Protein AF-0000000069708589 (afdb_homodimer)

Nearest PDB structures (foldseek):
  2ijl-assembly1_A  TM=8.568E-01  e=2.607E-07  Agrobacterium fabrum str. C58
  2ijl-assembly1_B  TM=8.542E-01  e=2.144E-07  Agrobacterium fabrum str. C58
  1b9m-assembly1_A  TM=7.979E-01  e=6.937E-07  Escherichia coli
  1b9m-assembly1_B  TM=8.672E-01  e=1.007E-05  Escherichia coli
  1b9n-assembly1_B  TM=7.470E-01  e=2.063E-05  Escherichia coli

pLDDT: mean 91.02, std 10.76, range [56.03, 98.81]

Structure (mmCIF, N/CA/C/O backbone):
data_AF-0000000069708589-model_v1
#
loop_
_entity.id
_entity.type
_entity.pdbx_description
1 polymer 'Molybdate transport system regulatory protein'
#
loop_
_atom_site.group_PDB
_atom_site.id
_atom_site.type_symbol
_atom_site.label_atom_id
_atom_site.label_alt_id
_atom_site.label_comp_id
_atom_site.label_asym_id
_atom_site.label_entity_id
_atom_site.label_seq_id
_atom_site.pdbx_PDB_ins_code
_atom_site.Cartn_x
_atom_site.Cartn_y
_atom_site.Cartn_z
_atom_site.occupancy
_atom_site.B_iso_or_equiv
_atom_site.auth_seq_id
_atom_site.auth_comp_id
_atom_site.auth_asym_id
_atom_site.auth_atom_id
_atom_site.pdbx_PDB_model_num
ATOM 1 N N . MET A 1 1 ? 5.352 3.723 25.578 1 65.06 1 MET A N 1
ATOM 2 C CA . MET A 1 1 ? 5.68 4.504 24.391 1 65.06 1 MET A CA 1
ATOM 3 C C . MET A 1 1 ? 4.996 3.924 23.156 1 65.06 1 MET A C 1
ATOM 5 O O . MET A 1 1 ? 4.887 2.705 23.016 1 65.06 1 MET A O 1
ATOM 9 N N . ALA A 1 2 ? 4.184 4.711 22.484 1 79.25 2 ALA A N 1
ATOM 10 C CA . ALA A 1 2 ? 3.387 4.188 21.375 1 79.25 2 ALA A CA 1
ATOM 11 C C . ALA A 1 2 ? 4.27 3.471 20.359 1 79.25 2 ALA A C 1
ATOM 13 O O . ALA A 1 2 ? 5.41 3.875 20.125 1 79.25 2 ALA A O 1
ATOM 14 N N . ASN A 1 3 ? 3.883 2.285 19.938 1 86.88 3 ASN A N 1
ATOM 15 C CA . ASN A 1 3 ? 4.598 1.562 18.875 1 86.88 3 ASN A CA 1
ATOM 16 C C . ASN A 1 3 ? 4.277 2.121 17.5 1 86.88 3 ASN A C 1
ATOM 18 O O . ASN A 1 3 ? 3.123 2.117 17.078 1 86.88 3 ASN A O 1
ATOM 22 N N . LYS A 1 4 ? 5.328 2.738 16.906 1 89.31 4 LYS A N 1
ATOM 23 C CA . LYS A 1 4 ? 5.152 3.318 15.578 1 89.31 4 LYS A CA 1
ATOM 24 C C . LYS A 1 4 ? 5.809 2.449 14.508 1 89.31 4 LYS A C 1
ATOM 26 O O . LYS A 1 4 ? 6.957 2.027 14.664 1 89.31 4 LYS A O 1
ATOM 31 N N . THR A 1 5 ? 5.031 2.137 13.438 1 91.31 5 THR A N 1
ATOM 32 C CA . THR A 1 5 ? 5.551 1.287 12.375 1 91.31 5 THR A CA 1
ATOM 33 C C . THR A 1 5 ? 5.184 1.85 11 1 91.31 5 THR A C 1
ATOM 35 O O . THR A 1 5 ? 4.062 2.326 10.805 1 91.31 5 THR A O 1
ATOM 38 N N . LEU A 1 6 ? 6.09 1.804 10.086 1 93.44 6 LEU A N 1
ATOM 39 C CA . LEU A 1 6 ? 5.832 2.148 8.695 1 93.44 6 LEU A CA 1
ATOM 40 C C . LEU A 1 6 ? 5.434 0.915 7.891 1 93.44 6 LEU A C 1
ATOM 42 O O . LEU A 1 6 ? 6.125 -0.105 7.93 1 93.44 6 LEU A O 1
ATOM 46 N N . LYS A 1 7 ? 4.383 1.025 7.281 1 94.12 7 LYS A N 1
ATOM 47 C CA . LYS A 1 7 ? 3.873 -0.072 6.465 1 94.12 7 LYS A CA 1
ATOM 48 C C . LYS A 1 7 ? 3.939 0.272 4.98 1 94.12 7 LYS A C 1
ATOM 50 O O . LYS A 1 7 ? 3.779 1.433 4.598 1 94.12 7 LYS A O 1
ATOM 55 N N . ILE A 1 8 ? 4.176 -0.78 4.168 1 95.56 8 ILE A N 1
ATOM 56 C CA . ILE A 1 8 ? 4.254 -0.596 2.725 1 95.56 8 ILE A CA 1
ATOM 57 C C . ILE A 1 8 ? 3.529 -1.738 2.018 1 95.56 8 ILE A C 1
ATOM 59 O O . ILE A 1 8 ? 3.588 -2.889 2.461 1 95.56 8 ILE A O 1
ATOM 63 N N . LYS A 1 9 ? 2.875 -1.398 1.039 1 95 9 LYS A N 1
ATOM 64 C CA . LYS A 1 9 ? 2.277 -2.373 0.132 1 95 9 LYS A CA 1
ATOM 65 C C . LYS A 1 9 ? 2.578 -2.027 -1.323 1 95 9 LYS A C 1
ATOM 67 O O . LYS A 1 9 ? 2.561 -0.854 -1.703 1 95 9 LYS A O 1
ATOM 72 N N . CYS A 1 10 ? 2.857 -3.01 -2.143 1 95.44 10 CYS A N 1
ATOM 73 C CA . CYS A 1 10 ? 3.078 -2.777 -3.564 1 95.44 10 CYS A CA 1
ATOM 74 C C . CYS A 1 10 ? 2.371 -3.834 -4.406 1 95.44 10 CYS A C 1
ATOM 76 O O . CYS A 1 10 ? 2.166 -4.961 -3.949 1 95.44 10 CYS A O 1
ATOM 78 N N . TRP A 1 11 ? 1.951 -3.471 -5.641 1 94.94 11 TRP A N 1
ATOM 79 C CA . TRP A 1 11 ? 1.279 -4.391 -6.551 1 94.94 11 TRP A CA 1
ATOM 80 C C . TRP A 1 11 ? 1.493 -3.973 -8 1 94.94 11 TRP A C 1
ATOM 82 O O . TRP A 1 11 ? 1.979 -2.873 -8.273 1 94.94 11 TRP A O 1
ATOM 92 N N . ILE A 1 12 ? 1.205 -4.918 -8.844 1 93.94 12 ILE A N 1
ATOM 93 C CA . ILE A 1 12 ? 1.379 -4.68 -10.273 1 93.94 12 ILE A CA 1
ATOM 94 C C . ILE A 1 12 ? 0.013 -4.547 -10.938 1 93.94 12 ILE A C 1
ATOM 96 O O . ILE A 1 12 ? -0.895 -5.336 -10.68 1 93.94 12 ILE A O 1
ATOM 100 N N . GLU A 1 13 ? -0.099 -3.545 -11.75 1 93.75 13 GLU A N 1
ATOM 101 C CA . GLU A 1 13 ? -1.289 -3.357 -12.578 1 93.75 13 GLU A CA 1
ATOM 102 C C . GLU A 1 13 ? -0.98 -3.584 -14.055 1 93.75 13 GLU A C 1
ATOM 104 O O . GLU A 1 13 ? 0.082 -3.189 -14.539 1 93.75 13 GLU A O 1
ATOM 109 N N . VAL A 1 14 ? -1.89 -4.293 -14.711 1 90.88 14 VAL A N 1
ATOM 110 C CA . VAL A 1 14 ? -1.875 -4.449 -16.156 1 90.88 14 VAL A CA 1
ATOM 111 C C . VAL A 1 14 ? -3.078 -3.73 -16.766 1 90.88 14 VAL A C 1
ATOM 113 O O . VAL A 1 14 ? -4.227 -4.051 -16.453 1 90.88 14 VAL A O 1
ATOM 116 N N . ASP A 1 15 ? -2.799 -2.693 -17.562 1 91.81 15 ASP A N 1
ATOM 117 C CA . ASP A 1 15 ? -3.842 -1.868 -18.172 1 91.81 15 ASP A CA 1
ATOM 118 C C . ASP A 1 15 ? -4.777 -1.303 -17.094 1 91.81 15 ASP A C 1
ATOM 120 O O . ASP A 1 15 ? -6 -1.428 -17.203 1 91.81 15 ASP A O 1
ATOM 124 N N . GLU A 1 16 ? -4.188 -0.912 -15.992 1 91.38 16 GLU A N 1
ATOM 125 C CA . GLU A 1 16 ? -4.859 -0.174 -14.93 1 91.38 16 GLU A CA 1
ATOM 126 C C . GLU A 1 16 ? -5.715 -1.1 -14.07 1 91.38 16 GLU A C 1
ATOM 128 O O . GLU A 1 16 ? -6.625 -0.644 -13.375 1 91.38 16 GLU A O 1
ATOM 133 N N . SER A 1 17 ? -5.539 -2.355 -14.297 1 94.5 17 SER A N 1
ATOM 134 C CA . SER A 1 17 ? -6.215 -3.338 -13.461 1 94.5 17 SER A CA 1
ATOM 135 C C . SER A 1 17 ? -5.215 -4.129 -12.625 1 94.5 17 SER A C 1
ATOM 137 O O . SER A 1 17 ? -4.184 -4.574 -13.133 1 94.5 17 SER A O 1
ATOM 139 N N . ARG A 1 18 ? -5.59 -4.359 -11.445 1 95.19 18 ARG A N 1
ATOM 140 C CA . ARG A 1 18 ? -4.695 -5.098 -10.562 1 95.19 18 ARG A CA 1
ATOM 141 C C . ARG A 1 18 ? -4.461 -6.516 -11.078 1 95.19 18 ARG A C 1
ATOM 143 O O . ARG A 1 18 ? -5.402 -7.195 -11.484 1 95.19 18 ARG A O 1
ATOM 150 N N . PHE A 1 19 ? -3.227 -6.883 -11.047 1 95.88 19 PHE A N 1
ATOM 151 C CA . PHE A 1 19 ? -2.873 -8.188 -11.594 1 95.88 19 PHE A CA 1
ATOM 152 C C . PHE A 1 19 ? -2.152 -9.031 -10.547 1 95.88 19 PHE A C 1
ATOM 154 O O . PHE A 1 19 ? -2.545 -10.172 -10.281 1 95.88 19 PHE A O 1
ATOM 161 N N . PHE A 1 20 ? -1.151 -8.438 -9.922 1 96.5 20 PHE A N 1
ATOM 162 C CA . PHE A 1 20 ? -0.31 -9.211 -9.023 1 96.5 20 PHE A CA 1
ATOM 163 C C . PHE A 1 20 ? 0.049 -8.398 -7.785 1 96.5 20 PHE A C 1
ATOM 165 O O . PHE A 1 20 ? 0.542 -7.277 -7.895 1 96.5 20 PHE A O 1
ATOM 172 N N . GLY A 1 21 ? -0.128 -8.953 -6.668 1 96.94 21 GLY A N 1
ATOM 173 C CA . GLY A 1 21 ? 0.191 -8.32 -5.398 1 96.94 21 GLY A CA 1
ATOM 174 C C . GLY A 1 21 ? 0.44 -9.312 -4.277 1 96.94 21 GLY A C 1
ATOM 175 O O . GLY A 1 21 ? 0.709 -10.484 -4.531 1 96.94 21 GLY A O 1
ATOM 176 N N . PRO A 1 22 ? 0.346 -8.836 -3.074 1 97.38 22 PRO A N 1
ATOM 177 C CA . PRO A 1 22 ? 0.696 -9.695 -1.941 1 97.38 22 PRO A CA 1
ATOM 178 C C . PRO A 1 22 ? -0.2 -10.93 -1.835 1 97.38 22 PRO A C 1
ATOM 180 O O . PRO A 1 22 ? 0.269 -12.008 -1.46 1 97.38 22 PRO A O 1
ATOM 183 N N . GLY A 1 23 ? -1.449 -10.766 -2.17 1 98.12 23 GLY A N 1
ATOM 184 C CA . GLY A 1 23 ? -2.365 -11.891 -2.102 1 98.12 23 GLY A CA 1
ATOM 185 C C . GLY A 1 23 ? -2.021 -13 -3.076 1 98.12 23 GLY A C 1
ATOM 186 O O . GLY A 1 23 ? -1.933 -14.172 -2.689 1 98.12 23 GLY A O 1
ATOM 187 N N . ARG A 1 24 ? -1.809 -12.664 -4.305 1 98.44 24 ARG A N 1
ATOM 188 C CA . ARG A 1 24 ? -1.462 -13.656 -5.316 1 98.44 24 ARG A CA 1
ATOM 189 C C . ARG A 1 24 ? -0.06 -14.211 -5.082 1 98.44 24 ARG A C 1
ATOM 191 O O . ARG A 1 24 ? 0.204 -15.383 -5.359 1 98.44 24 ARG A O 1
ATOM 198 N N . ALA A 1 25 ? 0.784 -13.352 -4.543 1 98.25 25 ALA A N 1
ATOM 199 C CA . ALA A 1 25 ? 2.111 -13.836 -4.172 1 98.25 25 ALA A CA 1
ATOM 200 C C . ALA A 1 25 ? 2.023 -14.914 -3.092 1 98.25 25 ALA A C 1
ATOM 202 O O . ALA A 1 25 ? 2.68 -15.953 -3.186 1 98.25 25 ALA A 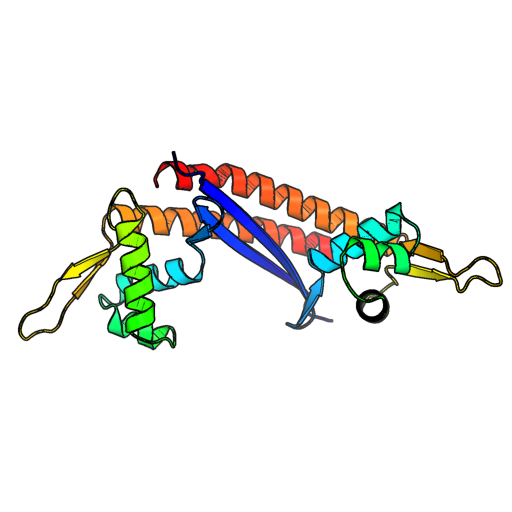O 1
ATOM 203 N N . GLU A 1 26 ? 1.244 -14.617 -2.107 1 98.69 26 GLU A N 1
ATOM 204 C CA . GLU A 1 26 ? 1.059 -15.578 -1.02 1 98.69 26 GLU A CA 1
ATOM 205 C C . GLU A 1 26 ? 0.461 -16.875 -1.531 1 98.69 26 GLU A C 1
ATOM 207 O O . GLU A 1 26 ? 0.906 -17.969 -1.147 1 98.69 26 GLU A O 1
ATOM 212 N N . LEU A 1 27 ? -0.475 -16.734 -2.398 1 98.81 27 LEU A N 1
ATOM 213 C CA . LEU A 1 27 ? -1.097 -17.906 -2.99 1 98.81 27 LEU A CA 1
ATOM 214 C C . LEU A 1 27 ? -0.061 -18.766 -3.711 1 98.81 27 LEU A C 1
ATOM 216 O O . LEU A 1 27 ? 0.008 -19.984 -3.492 1 98.81 27 LEU A O 1
ATOM 220 N N . LEU A 1 28 ? 0.741 -18.125 -4.52 1 98.69 28 LEU A N 1
ATOM 221 C CA . LEU A 1 28 ? 1.762 -18.844 -5.27 1 98.69 28 LEU A CA 1
ATOM 222 C C . LEU A 1 28 ? 2.77 -19.5 -4.328 1 98.69 28 LEU A C 1
ATOM 224 O O . LEU A 1 28 ? 3.201 -20.625 -4.555 1 98.69 28 LEU A O 1
ATOM 228 N N . GLU A 1 29 ? 3.115 -18.812 -3.309 1 98.69 29 GLU A N 1
ATOM 229 C CA . GLU A 1 29 ? 4.055 -19.359 -2.334 1 98.69 29 GLU A CA 1
ATOM 230 C C . GLU A 1 29 ? 3.498 -20.609 -1.675 1 98.69 29 GLU A C 1
ATOM 232 O O . GLU A 1 29 ? 4.207 -21.609 -1.533 1 98.69 29 GLU A O 1
ATOM 237 N N . LEU A 1 30 ? 2.287 -20.578 -1.307 1 98.62 30 LEU A N 1
ATOM 238 C CA . LEU A 1 30 ? 1.646 -21.688 -0.632 1 98.62 30 LEU A CA 1
ATOM 239 C C . LEU A 1 30 ? 1.447 -22.859 -1.591 1 98.62 30 LEU A C 1
ATOM 241 O O . LEU A 1 30 ? 1.599 -24.031 -1.202 1 98.62 30 LEU A O 1
ATOM 245 N N . ILE A 1 31 ? 1.122 -22.547 -2.801 1 98.38 31 ILE A N 1
ATOM 246 C CA . ILE A 1 31 ? 1.017 -23.609 -3.793 1 98.38 31 ILE A CA 1
ATOM 247 C C . ILE A 1 31 ? 2.379 -24.281 -3.982 1 98.38 31 ILE A C 1
ATOM 249 O O . ILE A 1 31 ? 2.469 -25.5 -4.082 1 98.38 31 ILE A O 1
ATOM 253 N N . ASP A 1 32 ? 3.355 -23.469 -4.008 1 97.62 32 ASP A N 1
ATOM 254 C CA . ASP A 1 32 ? 4.707 -23.984 -4.188 1 97.62 32 ASP A CA 1
ATOM 255 C C . ASP A 1 32 ? 5.098 -24.906 -3.037 1 97.62 32 ASP A C 1
ATOM 257 O O . ASP A 1 32 ? 5.719 -25.953 -3.252 1 97.62 32 ASP A O 1
ATOM 261 N N . THR A 1 33 ? 4.73 -24.656 -1.845 1 97.44 33 THR A N 1
ATOM 262 C CA . THR A 1 33 ? 5.168 -25.375 -0.653 1 97.44 33 THR A CA 1
ATOM 263 C C . THR A 1 33 ? 4.223 -26.531 -0.338 1 97.44 33 THR A C 1
ATOM 265 O O . THR A 1 33 ? 4.656 -27.578 0.121 1 97.44 33 THR A O 1
ATOM 268 N N . GLN A 1 34 ? 2.951 -26.375 -0.628 1 97 34 GLN A N 1
ATOM 269 C CA . GLN A 1 34 ? 1.958 -27.359 -0.213 1 97 34 GLN A CA 1
ATOM 270 C C . GLN A 1 34 ? 1.563 -28.266 -1.376 1 97 34 GLN A C 1
ATOM 272 O O . GLN A 1 34 ? 0.968 -29.328 -1.169 1 97 34 GLN A O 1
ATOM 277 N N . GLY A 1 35 ? 1.772 -27.859 -2.547 1 96.31 35 GLY A N 1
ATOM 278 C CA . GLY A 1 35 ? 1.511 -28.641 -3.736 1 96.31 35 GLY A CA 1
ATOM 279 C C . GLY A 1 35 ? 0.034 -28.766 -4.059 1 96.31 35 GLY A C 1
ATOM 280 O O . GLY A 1 35 ? -0.382 -29.719 -4.738 1 96.31 35 GLY A O 1
ATOM 281 N N . SER A 1 36 ? -0.751 -27.844 -3.459 1 96.44 36 SER A N 1
ATOM 282 C CA . SER A 1 36 ? -2.199 -27.969 -3.566 1 96.44 36 SER A CA 1
ATOM 283 C C . SER A 1 36 ? -2.893 -26.625 -3.5 1 96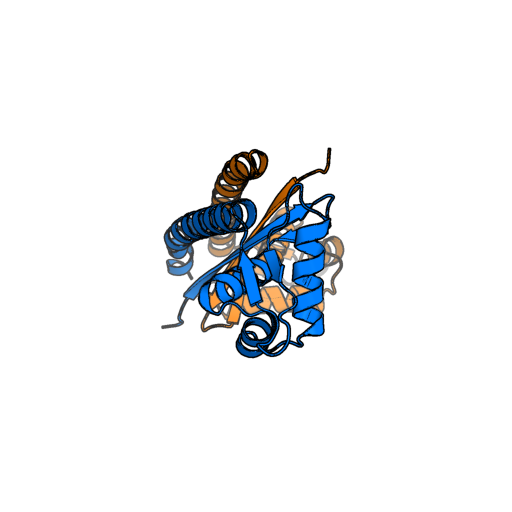.44 36 SER A C 1
ATOM 285 O O . SER A 1 36 ? -2.635 -25.828 -2.588 1 96.44 36 SER A O 1
ATOM 287 N N . VAL A 1 37 ? -3.781 -26.422 -4.516 1 96.81 37 VAL A N 1
ATOM 288 C CA . VAL A 1 37 ? -4.586 -25.203 -4.488 1 96.81 37 VAL A CA 1
ATOM 289 C C . VAL A 1 37 ? -5.555 -25.25 -3.311 1 96.81 37 VAL A C 1
ATOM 291 O O . VAL A 1 37 ? -5.77 -24.234 -2.637 1 96.81 37 VAL A O 1
ATOM 294 N N . SER A 1 38 ? -6.098 -26.406 -3.061 1 96.44 38 SER A N 1
ATOM 295 C CA . SER A 1 38 ? -7.066 -26.578 -1.981 1 96.44 38 SER A CA 1
ATOM 296 C C . SER A 1 38 ? -6.434 -26.297 -0.622 1 96.44 38 SER A C 1
ATOM 298 O O . SER A 1 38 ? -7.012 -25.609 0.213 1 96.44 38 SER A O 1
ATOM 300 N N . LYS A 1 39 ? -5.281 -26.781 -0.453 1 97.44 39 LYS A N 1
ATOM 301 C CA . LYS A 1 39 ? -4.59 -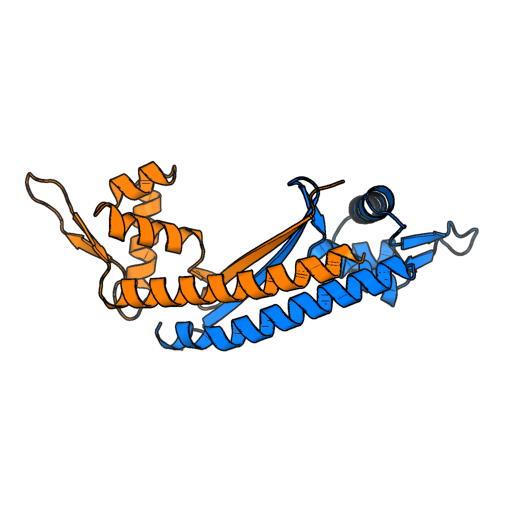26.547 0.811 1 97.44 39 LYS A CA 1
ATOM 302 C C . LYS A 1 39 ? -4.219 -25.062 0.957 1 97.44 39 LYS A C 1
ATOM 304 O O . LYS A 1 39 ? -4.359 -24.484 2.039 1 97.44 39 LYS A O 1
ATOM 309 N N . ALA A 1 40 ? -3.807 -24.484 -0.144 1 98.31 40 ALA A N 1
ATOM 310 C CA . ALA A 1 40 ? -3.455 -23.062 -0.122 1 98.31 40 ALA A CA 1
ATOM 311 C C . ALA A 1 40 ? -4.664 -22.203 0.236 1 98.31 40 ALA A C 1
ATOM 313 O O . ALA A 1 40 ? -4.562 -21.281 1.055 1 98.31 40 ALA A O 1
ATOM 314 N N . SER A 1 41 ? -5.801 -22.484 -0.414 1 98.31 41 SER A N 1
ATOM 315 C CA . SER A 1 41 ? -7.012 -21.703 -0.158 1 98.31 41 SER A CA 1
ATOM 316 C C . SER A 1 41 ? -7.438 -21.812 1.304 1 98.31 41 SER A C 1
ATOM 318 O O . SER A 1 41 ? -7.793 -20.812 1.925 1 98.31 41 SER A O 1
ATOM 320 N N . LYS A 1 42 ? -7.27 -22.969 1.893 1 98.44 42 LYS A N 1
ATOM 321 C CA . LYS A 1 42 ? -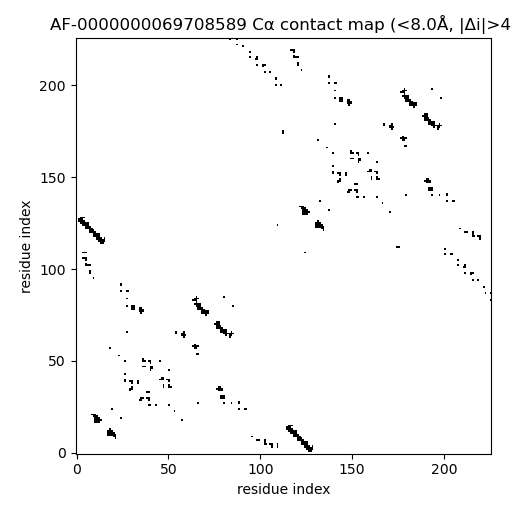7.609 -23.188 3.295 1 98.44 42 LYS A CA 1
ATOM 322 C C . LYS A 1 42 ? -6.676 -22.391 4.215 1 98.44 42 LYS A C 1
ATOM 324 O O . LYS A 1 42 ? -7.133 -21.734 5.152 1 98.44 42 LYS A O 1
ATOM 329 N N . THR A 1 43 ? -5.461 -22.516 3.947 1 98.56 43 THR A N 1
ATOM 330 C CA . THR A 1 43 ? -4.469 -21.812 4.754 1 98.56 43 THR A CA 1
ATOM 331 C C . THR A 1 43 ? -4.711 -20.297 4.715 1 98.56 43 THR A C 1
ATOM 333 O O . THR A 1 43 ? -4.535 -19.609 5.723 1 98.56 43 THR A O 1
ATOM 336 N N . MET A 1 44 ? -5.172 -19.781 3.594 1 98.56 44 MET A N 1
ATOM 337 C CA . MET A 1 44 ? -5.383 -18.344 3.428 1 98.56 44 MET A CA 1
ATOM 338 C C . MET A 1 44 ? -6.781 -17.938 3.891 1 98.56 44 MET A C 1
ATOM 340 O O . MET A 1 44 ? -7.141 -16.766 3.844 1 98.56 44 MET A O 1
ATOM 344 N N . GLY A 1 45 ? -7.562 -18.844 4.188 1 98.5 45 GLY A N 1
ATOM 345 C CA . GLY A 1 45 ? -8.891 -18.547 4.703 1 98.5 45 GLY A CA 1
ATOM 346 C C . GLY A 1 45 ? -9.859 -18.094 3.625 1 98.5 45 GLY A C 1
ATOM 347 O O . GLY A 1 45 ? -10.688 -17.219 3.855 1 98.5 45 GLY A O 1
ATOM 348 N N . MET A 1 46 ? -9.789 -18.656 2.402 1 98.56 46 MET A N 1
ATOM 349 C CA . MET A 1 46 ? -10.688 -18.328 1.302 1 98.56 46 MET A CA 1
ATOM 350 C C . MET A 1 46 ? -11.266 -19.594 0.677 1 98.56 46 MET A C 1
ATOM 352 O O . MET A 1 46 ? -10.82 -20.703 0.982 1 98.56 46 MET A O 1
ATOM 356 N N . SER A 1 47 ? -12.203 -19.344 -0.167 1 98.44 47 SER A N 1
ATOM 357 C CA . SER A 1 47 ? -12.805 -20.484 -0.859 1 98.44 47 SER A CA 1
ATOM 358 C C . SER A 1 47 ? -11.875 -21.031 -1.927 1 98.44 47 SER A C 1
ATOM 360 O O . SER A 1 47 ? -11.039 -20.312 -2.475 1 98.44 47 SER A O 1
ATOM 362 N N . TYR A 1 48 ? -12.062 -22.359 -2.197 1 97.5 48 TYR A N 1
ATOM 363 C CA . TYR A 1 48 ? -11.344 -22.969 -3.305 1 97.5 48 TYR A CA 1
ATOM 364 C C . TYR A 1 48 ? -11.625 -22.25 -4.613 1 97.5 48 TYR A C 1
ATOM 366 O O . TYR A 1 48 ? -10.719 -22.031 -5.422 1 97.5 48 TYR A O 1
ATOM 374 N N . LYS A 1 49 ? -12.844 -21.859 -4.797 1 98.06 49 LYS A N 1
ATOM 375 C CA . LYS A 1 49 ? -13.227 -21.188 -6.027 1 98.06 49 LYS A CA 1
ATOM 376 C C . LYS A 1 49 ? -12.445 -19.891 -6.199 1 98.06 49 LYS A C 1
ATOM 378 O O . LYS A 1 49 ? -11.969 -19.578 -7.293 1 98.06 49 LYS A O 1
ATOM 383 N N . LYS A 1 50 ? -12.32 -19.172 -5.168 1 98.44 50 LYS A N 1
ATOM 384 C CA . LYS A 1 50 ? -11.594 -17.906 -5.227 1 98.44 50 LYS A CA 1
ATOM 385 C C . LYS A 1 50 ? -10.125 -18.141 -5.566 1 98.44 50 LYS A C 1
ATOM 387 O O . LYS A 1 50 ? -9.562 -17.438 -6.41 1 98.44 50 LYS A O 1
ATOM 392 N N . ALA A 1 51 ? -9.539 -19.094 -4.898 1 98.25 51 ALA A N 1
ATOM 393 C CA . ALA A 1 51 ? -8.148 -19.438 -5.191 1 98.25 51 ALA A CA 1
ATOM 394 C C . ALA A 1 51 ? -7.992 -19.906 -6.637 1 98.25 51 ALA A C 1
ATOM 396 O O . ALA A 1 51 ? -7.066 -19.484 -7.336 1 98.25 51 ALA A O 1
ATOM 397 N N . TRP A 1 52 ? -8.906 -20.703 -7.035 1 97.38 52 TRP A N 1
ATOM 398 C CA . TRP A 1 52 ? -8.891 -21.219 -8.398 1 97.38 52 TRP A CA 1
ATOM 399 C C . TRP A 1 52 ? -9.047 -20.094 -9.414 1 97.38 52 TRP A C 1
ATOM 401 O O . TRP A 1 52 ? -8.336 -20.062 -10.422 1 97.38 52 TRP A O 1
ATOM 411 N N . ASP A 1 53 ? -9.922 -19.188 -9.07 1 98.12 53 ASP A N 1
ATOM 412 C CA . ASP A 1 53 ? -10.117 -18.031 -9.945 1 98.12 53 ASP A CA 1
ATOM 413 C C . ASP A 1 53 ? -8.844 -17.203 -10.055 1 98.12 53 ASP A C 1
ATOM 415 O O . ASP A 1 53 ? -8.5 -16.703 -11.133 1 98.12 53 ASP A O 1
ATOM 419 N N . MET A 1 54 ? -8.141 -17.031 -9 1 98.44 54 MET A N 1
ATOM 420 C CA . MET A 1 54 ? -6.887 -16.281 -9 1 98.44 54 MET A CA 1
ATOM 421 C C . MET A 1 54 ? -5.84 -16.969 -9.875 1 98.44 54 MET A C 1
ATOM 423 O O . MET A 1 54 ? -5.191 -16.312 -10.695 1 98.44 54 MET A O 1
ATOM 427 N N . VAL A 1 55 ? -5.715 -18.234 -9.711 1 98.25 55 VAL A N 1
ATOM 428 C CA . VAL A 1 55 ? -4.742 -19.016 -10.477 1 98.25 55 VAL A CA 1
ATOM 429 C C . VAL A 1 55 ? -5.078 -18.938 -11.969 1 98.25 55 VAL A C 1
ATOM 431 O O . VAL A 1 55 ? -4.199 -18.703 -12.797 1 98.25 55 VAL A O 1
ATOM 434 N N . THR A 1 56 ? -6.355 -19.125 -12.203 1 97.81 56 THR A N 1
ATOM 435 C CA . THR A 1 56 ? -6.805 -19.109 -13.594 1 97.81 56 THR A CA 1
ATOM 436 C C . THR A 1 56 ? -6.531 -17.75 -14.227 1 97.81 56 THR A C 1
ATOM 438 O O . THR A 1 56 ? -6.059 -17.672 -15.359 1 97.81 56 THR A O 1
ATOM 441 N N . ASP A 1 57 ? -6.797 -16.75 -13.523 1 97.75 57 ASP A N 1
ATOM 442 C CA . ASP A 1 57 ? -6.547 -15.398 -14.016 1 97.75 57 ASP A CA 1
ATOM 443 C C . ASP A 1 57 ? -5.062 -15.172 -14.289 1 97.75 57 ASP A C 1
ATOM 445 O O . ASP A 1 57 ? -4.691 -14.672 -15.352 1 97.75 57 ASP A O 1
ATOM 449 N N . LEU A 1 58 ? -4.219 -15.555 -13.414 1 97.38 58 LEU A N 1
ATOM 450 C CA . LEU A 1 58 ? -2.775 -15.438 -13.586 1 97.38 58 LEU A CA 1
ATOM 451 C C . LEU A 1 58 ? -2.312 -16.203 -14.82 1 97.38 58 LEU A C 1
ATOM 453 O O . LEU A 1 58 ? -1.572 -15.664 -15.648 1 97.38 58 LEU A O 1
ATOM 457 N N . ASN A 1 59 ? -2.762 -17.422 -14.906 1 97.62 59 ASN A N 1
ATOM 458 C CA . ASN A 1 59 ? -2.338 -18.281 -16.016 1 97.62 59 ASN A CA 1
ATOM 459 C C . ASN A 1 59 ? -2.801 -17.734 -17.359 1 97.62 59 ASN A C 1
ATOM 461 O O . ASN A 1 59 ? -2.08 -17.828 -18.359 1 97.62 59 ASN A O 1
ATOM 465 N N . THR A 1 60 ? -3.986 -17.141 -17.375 1 95.81 60 THR A N 1
ATOM 466 C CA . THR A 1 60 ? -4.594 -16.734 -18.625 1 95.81 60 THR A CA 1
ATOM 467 C C . THR A 1 60 ? -4.055 -15.375 -19.078 1 95.81 60 THR A C 1
ATOM 469 O O . THR A 1 60 ? -3.943 -15.109 -20.266 1 95.81 60 THR A O 1
ATOM 472 N N . ARG A 1 61 ? -3.602 -14.562 -18.156 1 93 61 ARG A N 1
ATOM 473 C CA . ARG A 1 61 ? -3.238 -13.195 -18.5 1 93 61 ARG A CA 1
ATOM 474 C C . ARG A 1 61 ? -1.725 -13.031 -18.578 1 93 61 ARG A C 1
ATOM 476 O O . ARG A 1 61 ? -1.221 -11.914 -18.719 1 93 61 ARG A O 1
ATOM 483 N N . SER A 1 62 ? -1.054 -14.062 -18.547 1 92.5 62 SER A N 1
ATOM 484 C CA . SER A 1 62 ? 0.402 -14.031 -18.625 1 92.5 62 SER A CA 1
ATOM 485 C C . SER A 1 62 ? 0.896 -14.75 -19.875 1 92.5 62 SER A C 1
ATOM 487 O O . SER A 1 62 ? 0.18 -15.578 -20.453 1 92.5 62 SER A O 1
ATOM 489 N N . PRO A 1 63 ? 2.188 -14.398 -20.281 1 91 63 PRO A N 1
ATOM 490 C CA . PRO A 1 63 ? 2.732 -15.07 -21.453 1 91 63 PRO A CA 1
ATOM 491 C C . PRO A 1 63 ? 2.896 -16.578 -21.25 1 91 63 PRO A C 1
ATOM 493 O O . PRO A 1 63 ? 2.818 -17.344 -22.219 1 91 63 PRO A O 1
ATOM 496 N N . GLU A 1 64 ? 3.162 -16.969 -20.062 1 94.62 64 GLU A N 1
ATOM 497 C CA . GLU A 1 64 ? 3.244 -18.359 -19.641 1 94.62 64 GLU A CA 1
ATOM 498 C C . GLU A 1 64 ? 2.486 -18.578 -18.344 1 94.62 64 GLU A C 1
ATOM 500 O O . GLU A 1 64 ? 2.383 -17.672 -17.516 1 94.62 64 GLU A O 1
ATOM 505 N N . PRO A 1 65 ? 2.02 -19.781 -18.188 1 97.06 65 PRO A N 1
ATOM 506 C CA . PRO A 1 65 ? 1.283 -20.047 -16.953 1 97.06 65 PRO A CA 1
ATOM 507 C C . PRO A 1 65 ? 2.168 -19.938 -15.711 1 97.06 65 PRO A C 1
ATOM 509 O O . PRO A 1 65 ? 3.346 -20.312 -15.758 1 97.06 65 PRO A O 1
ATOM 512 N N . PHE A 1 66 ? 1.528 -19.484 -14.648 1 97.81 66 PHE A N 1
ATOM 513 C CA . PHE A 1 66 ? 2.203 -19.438 -13.359 1 97.81 66 PHE A CA 1
ATOM 514 C C . PHE A 1 66 ? 2.172 -20.797 -12.68 1 97.81 66 PHE A C 1
ATOM 516 O O . PHE A 1 66 ? 3.121 -21.172 -11.984 1 97.81 66 PHE A O 1
ATOM 523 N N . VAL A 1 67 ? 1.052 -21.516 -12.891 1 98.5 67 VAL A N 1
ATOM 524 C CA . VAL A 1 67 ? 0.786 -22.75 -12.148 1 98.5 67 VAL A CA 1
ATOM 525 C C . VAL A 1 67 ? 0.376 -23.859 -13.109 1 98.5 67 VAL A C 1
ATOM 527 O O . VAL A 1 67 ? -0.425 -23.641 -14.023 1 98.5 67 VAL A O 1
ATOM 530 N N . LEU A 1 68 ? 0.985 -25.016 -12.961 1 97 68 LEU A N 1
ATOM 531 C CA . LEU A 1 68 ? 0.528 -26.234 -13.625 1 97 68 LEU A CA 1
ATOM 532 C C . LEU A 1 68 ? -0.456 -27 -12.742 1 97 68 LEU A C 1
ATOM 534 O O . LEU A 1 68 ? -0.131 -27.359 -11.609 1 97 68 LEU A O 1
ATOM 538 N N . LEU A 1 69 ? -1.624 -27.125 -13.266 1 92.25 69 LEU A N 1
ATOM 539 C CA . LEU A 1 69 ? -2.668 -27.859 -12.555 1 92.25 69 LEU A CA 1
ATOM 540 C C . LEU A 1 69 ? -2.809 -29.266 -13.109 1 92.25 69 LEU A C 1
ATOM 542 O O . LEU A 1 69 ? -2.873 -29.469 -14.32 1 92.25 69 LEU A O 1
ATOM 546 N N . GLN A 1 70 ? -2.482 -30.266 -12.352 1 83.62 70 GLN A N 1
ATOM 547 C CA . GLN A 1 70 ? -2.627 -31.641 -12.82 1 83.62 70 GLN A CA 1
ATOM 548 C C . GLN A 1 70 ? -3.859 -32.312 -12.211 1 83.62 70 GLN A C 1
ATOM 550 O O . GLN A 1 70 ? -4.125 -32.156 -11.016 1 83.62 70 GLN A O 1
ATOM 555 N N . LYS A 1 71 ? -4.859 -32.562 -13.055 1 71.56 71 LYS A N 1
ATOM 556 C CA . LYS A 1 71 ? -6.012 -33.344 -12.602 1 71.56 71 LYS A CA 1
ATOM 557 C C . LYS A 1 71 ? -5.586 -34.719 -12.102 1 71.56 71 LYS A C 1
ATOM 559 O O . LYS A 1 71 ? -4.797 -35.406 -12.75 1 71.56 71 LYS A O 1
ATOM 564 N N . GLY A 1 72 ? -5.375 -34.938 -10.875 1 59.94 72 GLY A N 1
ATOM 565 C CA . GLY A 1 72 ? -5.043 -36.281 -10.492 1 59.94 72 GLY A CA 1
ATOM 566 C C . GLY A 1 72 ? -6.23 -37.219 -10.57 1 59.94 72 GLY A C 1
ATOM 567 O O . GLY A 1 72 ? -7.379 -36.781 -10.648 1 59.94 72 GLY A O 1
ATOM 568 N N . GLY A 1 73 ? -6.059 -38.406 -11.203 1 57.91 73 GLY A N 1
ATOM 569 C CA . GLY A 1 73 ? -6.945 -39.562 -11.078 1 57.91 73 GLY A CA 1
ATOM 570 C C . GLY A 1 73 ? -7.406 -39.812 -9.648 1 57.91 73 GLY A C 1
ATOM 571 O O . GLY A 1 73 ? -7.578 -38.844 -8.883 1 57.91 73 GLY A O 1
ATOM 572 N N . SER A 1 74 ? -7.258 -40.969 -9.133 1 58.09 74 SER A N 1
ATOM 573 C CA . SER A 1 74 ? -7.68 -41.438 -7.812 1 58.09 74 SER A CA 1
ATOM 574 C C . SER A 1 74 ? -6.957 -40.656 -6.707 1 58.09 74 SER A C 1
ATOM 576 O O . SER A 1 74 ? -7.371 -40.719 -5.547 1 58.09 74 SER A O 1
ATOM 578 N N . LYS A 1 75 ? -5.699 -40.094 -7.027 1 58.47 75 LYS A N 1
ATOM 579 C CA . LYS A 1 75 ? -4.875 -39.594 -5.934 1 58.47 75 LYS A CA 1
ATOM 580 C C . LYS A 1 75 ? -5.062 -38.094 -5.75 1 58.47 75 LYS A C 1
ATOM 582 O O . LYS A 1 75 ? -4.383 -37.469 -4.934 1 58.47 75 LYS A O 1
ATOM 587 N N . GLY A 1 76 ? -6 -37.562 -6.316 1 60.88 76 GLY A N 1
ATOM 588 C CA . GLY A 1 76 ? -6.348 -36.156 -6.113 1 60.88 76 GLY A CA 1
ATOM 589 C C . GLY A 1 76 ? -5.496 -35.219 -6.93 1 60.88 76 GLY A C 1
ATOM 590 O O . GLY A 1 76 ? -4.496 -35.625 -7.523 1 60.88 76 GLY A O 1
ATOM 591 N N . GLY A 1 77 ? -5.867 -34.094 -7.523 1 71.75 77 GLY A N 1
ATOM 592 C CA . GLY A 1 77 ? -5.199 -33.125 -8.367 1 71.75 77 GLY A CA 1
ATOM 593 C C . GLY A 1 77 ? -4.066 -32.406 -7.664 1 71.75 77 GLY A C 1
ATOM 594 O O . GLY A 1 77 ? -3.982 -32.406 -6.434 1 71.75 77 GLY A O 1
ATOM 595 N N . SER A 1 78 ? -2.814 -32.281 -8.25 1 89.12 78 SER A N 1
ATOM 596 C CA . SER A 1 78 ? -1.65 -31.562 -7.742 1 89.12 78 SER A CA 1
ATOM 597 C C . SER A 1 78 ? -1.454 -30.234 -8.469 1 89.12 78 SER A C 1
ATOM 599 O O . SER A 1 78 ? -1.997 -30.031 -9.555 1 89.12 78 SER A O 1
ATOM 601 N N . ALA A 1 79 ? -0.875 -29.281 -7.699 1 96.12 79 ALA A N 1
ATOM 602 C CA . ALA A 1 79 ? -0.518 -28 -8.281 1 96.12 79 ALA A CA 1
ATOM 603 C C . ALA A 1 79 ? 0.95 -27.672 -8.023 1 96.12 79 ALA A C 1
ATOM 605 O O . ALA A 1 79 ? 1.469 -27.922 -6.938 1 96.12 79 ALA A O 1
ATOM 606 N N . GLU A 1 80 ? 1.586 -27.188 -9.078 1 96.88 80 GLU A N 1
ATOM 607 C CA . GLU A 1 80 ? 2.977 -26.781 -8.938 1 96.88 80 GLU A CA 1
ATOM 608 C C . GLU A 1 80 ? 3.254 -25.5 -9.742 1 96.88 80 GLU A C 1
ATOM 610 O O . GLU A 1 80 ? 2.645 -25.281 -10.789 1 96.88 80 GLU A O 1
ATOM 615 N N . LEU A 1 81 ? 4.18 -24.703 -9.234 1 98 81 LEU A N 1
ATOM 616 C CA . LEU A 1 81 ? 4.562 -23.531 -10.016 1 98 81 LEU A CA 1
ATOM 617 C C . LEU A 1 81 ? 5.391 -23.922 -11.234 1 98 81 LEU A C 1
ATOM 619 O O . LEU A 1 81 ? 6.223 -24.828 -11.156 1 98 81 LEU A O 1
ATOM 623 N N . THR A 1 82 ? 5.184 -23.219 -12.32 1 97.38 82 THR A N 1
ATOM 624 C CA . THR A 1 82 ? 6.086 -23.328 -13.461 1 97.38 82 THR A CA 1
ATOM 625 C C . THR A 1 82 ? 7.387 -22.578 -13.188 1 97.38 82 THR A C 1
ATOM 627 O O . THR A 1 82 ? 7.516 -21.891 -12.164 1 97.38 82 THR A O 1
ATOM 630 N N . GLU A 1 83 ? 8.352 -22.797 -14.133 1 95.81 83 GLU A N 1
ATOM 631 C CA . GLU A 1 83 ? 9.578 -22.016 -14.023 1 95.81 83 GLU A CA 1
ATOM 632 C C . GLU A 1 83 ? 9.289 -20.516 -14.102 1 95.81 83 GLU A C 1
ATOM 634 O O . GLU A 1 83 ? 9.859 -19.734 -13.352 1 95.81 83 GLU A O 1
ATOM 639 N N . PHE A 1 84 ? 8.367 -20.156 -14.961 1 94.69 84 PHE A N 1
ATOM 640 C CA . PHE A 1 84 ? 7.945 -18.766 -15.109 1 94.69 84 PHE A CA 1
ATOM 641 C C . PHE A 1 84 ? 7.363 -18.234 -13.812 1 94.69 84 PHE A C 1
ATOM 643 O O . PHE A 1 84 ? 7.75 -17.156 -13.336 1 94.69 84 PHE A O 1
ATOM 650 N N . GLY A 1 85 ? 6.426 -18.984 -13.188 1 96.06 85 GLY A N 1
ATOM 651 C CA . GLY A 1 85 ? 5.777 -18.594 -11.945 1 96.06 85 GLY A CA 1
ATOM 652 C C . GLY A 1 85 ? 6.75 -18.422 -10.797 1 96.06 85 GLY A C 1
ATOM 653 O O . GLY A 1 85 ? 6.652 -17.453 -10.039 1 96.06 85 GLY A O 1
ATOM 654 N N . ARG A 1 86 ? 7.68 -19.312 -10.758 1 96.19 86 ARG A N 1
ATOM 655 C CA . ARG A 1 86 ? 8.656 -19.281 -9.68 1 96.19 86 ARG A CA 1
ATOM 656 C C . ARG A 1 86 ? 9.586 -18.078 -9.812 1 96.19 86 ARG A C 1
ATOM 658 O O . ARG A 1 86 ? 9.867 -17.391 -8.82 1 96.19 86 ARG A O 1
ATOM 665 N N . LYS A 1 87 ? 10.031 -17.891 -11 1 93.38 87 LYS A N 1
ATOM 666 C CA . LYS A 1 87 ? 10.93 -16.766 -11.242 1 93.38 87 LYS A CA 1
ATOM 667 C C . LYS A 1 87 ? 10.234 -15.445 -10.961 1 93.38 87 LYS A C 1
ATOM 669 O O . LYS A 1 87 ? 10.82 -14.555 -10.336 1 93.38 87 LYS A O 1
ATOM 674 N N . PHE A 1 88 ? 9.031 -15.336 -11.398 1 93.5 88 PHE A N 1
ATOM 675 C CA . PHE A 1 88 ? 8.273 -14.102 -11.195 1 93.5 88 PHE A CA 1
ATOM 676 C C . PHE A 1 88 ? 8.031 -13.852 -9.719 1 93.5 88 PHE A C 1
ATOM 678 O O . PHE A 1 88 ? 8.242 -12.742 -9.227 1 93.5 88 PHE A O 1
ATOM 685 N N . LEU A 1 89 ? 7.609 -14.859 -9.031 1 95.75 89 LEU A N 1
ATOM 686 C CA . LEU A 1 89 ? 7.359 -14.75 -7.598 1 95.75 89 LEU A CA 1
ATOM 687 C C . LEU A 1 89 ? 8.617 -14.297 -6.859 1 95.75 89 LEU A C 1
ATOM 689 O O . LEU A 1 89 ? 8.562 -13.398 -6.02 1 95.75 89 LEU A O 1
ATOM 693 N N . LYS A 1 90 ? 9.688 -14.938 -7.199 1 94 90 LYS A N 1
ATOM 694 C CA . LYS A 1 90 ? 10.953 -14.602 -6.555 1 94 90 LYS A CA 1
ATOM 695 C C . LYS A 1 90 ? 11.328 -13.141 -6.793 1 94 90 LYS A C 1
ATOM 697 O O . LYS A 1 90 ? 11.766 -12.453 -5.871 1 94 90 LYS A O 1
ATOM 702 N N . GLN A 1 91 ? 11.148 -12.672 -7.938 1 92.19 91 GLN A N 1
ATOM 703 C CA . GLN A 1 91 ? 11.469 -11.289 -8.273 1 92.19 91 GLN A CA 1
ATOM 704 C C . GLN A 1 91 ? 10.562 -10.32 -7.512 1 92.19 91 GLN A C 1
ATOM 706 O O . GLN A 1 91 ? 11.023 -9.281 -7.039 1 92.19 91 GLN A O 1
ATOM 711 N N . PHE A 1 92 ? 9.328 -10.648 -7.492 1 92.88 92 PHE A N 1
ATOM 712 C CA . PHE A 1 92 ? 8.391 -9.812 -6.758 1 92.88 92 PHE A CA 1
ATOM 713 C C . PHE A 1 92 ? 8.758 -9.758 -5.277 1 92.88 92 PHE A C 1
ATOM 715 O O . PHE A 1 92 ? 8.742 -8.688 -4.672 1 92.88 92 PHE A O 1
ATOM 722 N N . GLN A 1 93 ? 9.102 -10.891 -4.727 1 93.88 93 GLN A N 1
ATOM 723 C CA . GLN A 1 93 ? 9.477 -10.961 -3.32 1 93.88 93 GLN A CA 1
ATOM 724 C C . GLN A 1 93 ? 10.758 -10.172 -3.055 1 93.88 93 GLN A C 1
ATOM 726 O O . GLN A 1 93 ? 10.906 -9.547 -2.002 1 93.88 93 GLN A O 1
ATOM 731 N N . GLU A 1 94 ? 11.672 -10.219 -3.967 1 92.12 94 GLU A N 1
ATOM 732 C CA . GLU A 1 94 ? 12.898 -9.43 -3.846 1 92.12 94 GLU A CA 1
ATOM 733 C C . GLU A 1 94 ? 12.602 -7.938 -3.861 1 92.12 94 GLU A C 1
ATOM 735 O O . GLU A 1 94 ? 13.203 -7.172 -3.107 1 92.12 94 GLU A O 1
ATOM 740 N N . LEU A 1 95 ? 11.703 -7.559 -4.754 1 91.75 95 LEU A N 1
ATOM 741 C CA . LEU A 1 95 ? 11.281 -6.16 -4.801 1 91.75 95 LEU A CA 1
ATOM 742 C C . LEU A 1 95 ? 10.656 -5.734 -3.479 1 91.75 95 LEU A C 1
ATOM 744 O O . LEU A 1 95 ? 10.992 -4.676 -2.943 1 91.75 95 LEU A O 1
ATOM 748 N N . GLU A 1 96 ? 9.797 -6.543 -2.965 1 93.12 96 GLU A N 1
ATOM 749 C CA . GLU A 1 96 ? 9.164 -6.254 -1.679 1 93.12 96 GLU A CA 1
ATOM 750 C C . GLU A 1 96 ? 10.211 -6.102 -0.576 1 93.12 96 GLU A C 1
ATOM 752 O O . GLU A 1 96 ? 10.086 -5.23 0.288 1 93.12 96 GLU A O 1
ATOM 757 N N . ARG A 1 97 ? 11.203 -6.941 -0.585 1 92.38 97 ARG A N 1
ATOM 758 C CA . ARG A 1 97 ? 12.273 -6.883 0.407 1 92.38 97 ARG A CA 1
ATOM 759 C C . ARG A 1 97 ? 13.031 -5.566 0.313 1 92.38 97 ARG A C 1
ATOM 761 O O . ARG A 1 97 ? 13.336 -4.945 1.334 1 92.38 97 ARG A O 1
ATOM 768 N N . LYS A 1 98 ? 13.281 -5.125 -0.872 1 90.88 98 LYS A N 1
ATOM 769 C CA . LYS A 1 98 ? 13.984 -3.859 -1.076 1 90.88 98 LYS A CA 1
ATOM 770 C C . LYS A 1 98 ? 13.156 -2.688 -0.555 1 90.88 98 LYS A C 1
ATOM 772 O O . LYS A 1 98 ? 13.695 -1.779 0.083 1 90.88 98 LYS A O 1
ATOM 777 N N . LEU A 1 99 ? 11.891 -2.764 -0.847 1 92.81 99 LEU A N 1
ATOM 778 C CA . LEU A 1 99 ? 10.992 -1.701 -0.4 1 92.81 99 LEU A CA 1
ATOM 779 C C . LEU A 1 99 ? 10.914 -1.66 1.122 1 92.81 99 LEU A C 1
ATOM 781 O O . LEU A 1 99 ? 10.898 -0.581 1.718 1 92.81 99 LEU A O 1
ATOM 785 N N . ARG A 1 100 ? 10.961 -2.797 1.745 1 91.62 100 ARG A N 1
ATOM 786 C CA . ARG A 1 100 ? 10.906 -2.893 3.201 1 91.62 100 ARG A CA 1
ATOM 787 C C . ARG A 1 100 ? 12.164 -2.299 3.836 1 91.62 100 ARG A C 1
ATOM 789 O O . ARG A 1 100 ? 12.094 -1.681 4.898 1 91.62 100 ARG A O 1
ATOM 796 N N . ILE A 1 101 ? 13.227 -2.484 3.213 1 90.31 101 ILE A N 1
ATOM 797 C CA . ILE A 1 101 ? 14.484 -1.943 3.719 1 90.31 101 ILE A CA 1
ATOM 798 C C . ILE A 1 101 ? 14.43 -0.418 3.711 1 90.31 101 ILE A C 1
ATOM 800 O O . ILE A 1 101 ? 14.836 0.229 4.68 1 90.31 101 ILE A O 1
ATOM 804 N N . ILE A 1 102 ? 13.859 0.104 2.654 1 87.75 102 ILE A N 1
ATOM 805 C CA . ILE A 1 102 ? 13.742 1.554 2.553 1 87.75 102 ILE A CA 1
ATOM 806 C C . ILE A 1 102 ? 12.75 2.062 3.598 1 87.75 102 ILE A C 1
ATOM 808 O O . ILE A 1 102 ? 12.977 3.1 4.227 1 87.75 102 ILE A O 1
ATOM 812 N N . ALA A 1 103 ? 11.711 1.349 3.811 1 87.38 103 ALA A N 1
ATOM 813 C CA . ALA A 1 103 ? 10.711 1.727 4.805 1 87.38 103 ALA A CA 1
ATOM 814 C C . ALA A 1 103 ? 11.312 1.764 6.203 1 87.38 103 ALA A C 1
ATOM 816 O O . ALA A 1 103 ? 11 2.652 7 1 87.38 103 ALA A O 1
ATOM 817 N N . LYS A 1 104 ? 12.141 0.875 6.457 1 86.19 104 LYS A N 1
ATOM 818 C CA . LYS A 1 104 ? 12.797 0.821 7.762 1 86.19 104 LYS A CA 1
ATOM 819 C C . LYS A 1 104 ? 13.68 2.045 7.98 1 86.19 104 LYS A C 1
ATOM 821 O O . LYS A 1 104 ? 13.766 2.568 9.094 1 86.19 104 LYS A O 1
ATOM 826 N N . GLU A 1 105 ? 14.219 2.479 6.898 1 80.44 105 GLU A N 1
ATOM 827 C CA . GLU A 1 105 ? 15.039 3.686 6.98 1 80.44 105 GLU A CA 1
ATOM 828 C C . GLU A 1 105 ? 14.18 4.914 7.258 1 80.44 105 GLU A C 1
ATOM 830 O O . GLU A 1 105 ? 14.633 5.867 7.898 1 80.44 105 GLU A O 1
ATOM 835 N N . GLY A 1 106 ? 12.938 4.805 6.789 1 78.56 106 GLY A N 1
ATOM 836 C CA . GLY A 1 106 ? 12.016 5.914 6.961 1 78.56 106 GLY A CA 1
ATOM 837 C C . GLY A 1 106 ? 11.383 5.957 8.336 1 78.56 106 GLY A C 1
ATOM 838 O O . GLY A 1 106 ? 10.75 6.949 8.703 1 78.56 106 GLY A O 1
ATOM 839 N N . GLU A 1 107 ? 11.641 4.949 9.117 1 82.44 107 GLU A N 1
ATOM 840 C CA . GLU A 1 107 ? 11.094 4.902 10.477 1 82.44 107 GLU A CA 1
ATOM 841 C C . GLU A 1 107 ? 11.648 6.039 11.328 1 82.44 107 GLU A C 1
ATOM 843 O O . GLU A 1 107 ? 11.047 6.414 12.336 1 82.44 107 GLU A O 1
ATOM 848 N N . GLY A 1 108 ? 12.75 6.609 10.836 1 78.12 108 GLY A N 1
ATOM 849 C CA . GLY A 1 108 ? 13.234 7.812 11.5 1 78.12 108 GLY A CA 1
ATOM 850 C C . GLY A 1 108 ? 12.188 8.898 11.602 1 78.12 108 GLY A C 1
ATOM 851 O O . GLY A 1 108 ? 12.172 9.664 12.57 1 78.12 108 GLY A O 1
ATOM 852 N N . LEU A 1 109 ? 11.281 8.969 10.617 1 75.44 109 LEU A N 1
ATOM 853 C CA . LEU A 1 109 ? 10.164 9.906 10.633 1 75.44 109 LEU A CA 1
ATOM 854 C C . LEU A 1 109 ? 9.273 9.664 11.844 1 75.44 109 LEU A C 1
ATOM 856 O O . LEU A 1 109 ? 8.758 10.617 12.438 1 75.44 109 LEU A O 1
ATOM 860 N N . MET A 1 110 ? 9.234 8.484 12.219 1 75.5 110 MET A N 1
ATOM 861 C CA . MET A 1 110 ? 8.391 8.086 13.344 1 75.5 110 MET A CA 1
ATOM 862 C C . MET A 1 110 ? 8.953 8.617 14.656 1 75.5 110 MET A C 1
ATOM 864 O O . MET A 1 110 ? 8.195 8.914 15.586 1 75.5 110 MET A O 1
ATOM 868 N N . ALA A 1 111 ? 10.32 8.656 14.633 1 74.31 111 ALA A N 1
ATOM 869 C CA . ALA A 1 111 ? 10.961 9.148 15.852 1 74.31 111 ALA A CA 1
ATOM 870 C C . ALA A 1 111 ? 10.539 10.578 16.156 1 74.31 111 ALA A C 1
ATOM 872 O O . ALA A 1 111 ? 10.57 11.008 17.312 1 74.31 111 ALA A O 1
ATOM 873 N N . LYS A 1 112 ? 10.117 11.281 15.188 1 69.75 112 LYS A N 1
ATOM 874 C CA . LYS A 1 112 ? 9.742 12.68 15.375 1 69.75 112 LYS A CA 1
ATOM 875 C C . LYS A 1 112 ? 8.297 12.797 15.852 1 69.75 112 LYS A C 1
ATOM 877 O O . LYS A 1 112 ? 7.871 13.875 16.281 1 69.75 112 LYS A O 1
ATOM 882 N N . LEU A 1 113 ? 7.535 11.727 15.75 1 68.44 113 LEU A N 1
ATOM 883 C CA . LEU A 1 113 ? 6.184 11.688 16.297 1 68.44 113 LEU A CA 1
ATOM 884 C C . LEU A 1 113 ? 6.211 11.453 17.797 1 68.44 113 LEU A C 1
ATOM 886 O O . LEU A 1 113 ? 5.418 12.047 18.531 1 68.44 113 LEU A O 1
ATOM 890 N N . MET B 1 1 ? 0.854 -3.688 -26.688 1 63.94 1 MET B N 1
ATOM 891 C CA . MET B 1 1 ? 1.572 -4.309 -25.578 1 63.94 1 MET B CA 1
ATOM 892 C C . MET B 1 1 ? 1.029 -3.822 -24.25 1 63.94 1 MET B C 1
ATOM 894 O O . MET B 1 1 ? 0.681 -2.648 -24.094 1 63.94 1 MET B O 1
ATOM 898 N N . ALA B 1 2 ? 0.524 -4.723 -23.406 1 78.12 2 ALA B N 1
ATOM 899 C CA . ALA B 1 2 ? -0.159 -4.324 -22.188 1 78.12 2 ALA B CA 1
ATOM 900 C C . ALA B 1 2 ? 0.71 -3.385 -21.344 1 78.12 2 ALA B C 1
ATOM 902 O O . ALA B 1 2 ? 1.937 -3.518 -21.328 1 78.12 2 ALA B O 1
ATOM 903 N N . ASN B 1 3 ? 0.116 -2.309 -20.844 1 84.75 3 ASN B N 1
ATOM 904 C CA . ASN B 1 3 ? 0.82 -1.389 -19.953 1 84.75 3 ASN B CA 1
ATOM 905 C C . ASN B 1 3 ? 0.924 -1.946 -18.547 1 84.75 3 ASN B C 1
ATOM 907 O O . ASN B 1 3 ? -0.092 -2.221 -17.906 1 84.75 3 ASN B O 1
ATOM 911 N N . LYS B 1 4 ? 2.174 -2.268 -18.141 1 87.88 4 LYS B N 1
ATOM 912 C CA . LYS B 1 4 ? 2.424 -2.799 -16.797 1 87.88 4 LYS B CA 1
ATOM 913 C C . LYS B 1 4 ? 3.049 -1.739 -15.898 1 87.88 4 LYS B C 1
ATOM 915 O O . LYS B 1 4 ? 4.027 -1.094 -16.266 1 87.88 4 LYS B O 1
ATOM 920 N N . THR B 1 5 ? 2.408 -1.538 -14.742 1 89.5 5 THR B N 1
ATOM 921 C CA . THR B 1 5 ? 2.9 -0.528 -13.812 1 89.5 5 THR B CA 1
ATOM 922 C C . THR B 1 5 ? 2.975 -1.089 -12.391 1 89.5 5 THR B C 1
ATOM 924 O O . THR B 1 5 ? 2.082 -1.824 -11.961 1 89.5 5 THR B O 1
ATOM 927 N N . LEU B 1 6 ? 3.984 -0.759 -11.688 1 92.5 6 LEU B N 1
ATOM 928 C CA . LEU B 1 6 ? 4.121 -1.098 -10.273 1 92.5 6 LEU B CA 1
ATOM 929 C C . LEU B 1 6 ? 3.594 0.03 -9.391 1 92.5 6 LEU B C 1
ATOM 931 O O . LEU B 1 6 ? 3.982 1.188 -9.555 1 92.5 6 LEU B O 1
ATOM 935 N N . LYS B 1 7 ? 2.754 -0.313 -8.586 1 93.25 7 LYS B N 1
ATOM 936 C CA . LYS B 1 7 ? 2.174 0.647 -7.648 1 93.25 7 LYS B CA 1
ATOM 937 C C . LYS B 1 7 ? 2.645 0.377 -6.223 1 93.25 7 LYS B C 1
ATOM 939 O O . LYS B 1 7 ? 2.869 -0.775 -5.844 1 93.25 7 LYS B O 1
ATOM 944 N N . ILE B 1 8 ? 2.766 1.48 -5.453 1 95.38 8 ILE B N 1
ATOM 945 C CA . ILE B 1 8 ? 3.203 1.357 -4.066 1 95.38 8 ILE B CA 1
ATOM 946 C C . ILE B 1 8 ? 2.377 2.285 -3.18 1 95.38 8 ILE B C 1
ATOM 948 O O . ILE B 1 8 ? 2.025 3.395 -3.59 1 95.38 8 ILE B O 1
ATOM 952 N N . LYS B 1 9 ? 2.062 1.823 -2.082 1 95.06 9 LYS B N 1
ATOM 953 C CA . LYS B 1 9 ? 1.445 2.629 -1.032 1 95.06 9 LYS B CA 1
ATOM 954 C C . LYS B 1 9 ? 2.146 2.416 0.307 1 95.06 9 LYS B C 1
ATOM 956 O O . LYS B 1 9 ? 2.52 1.292 0.647 1 95.06 9 LYS B O 1
ATOM 961 N N . CYS B 1 10 ? 2.348 3.453 1.057 1 95.75 10 CYS B N 1
ATOM 962 C CA . CYS B 1 10 ? 2.938 3.334 2.385 1 95.75 10 CYS B CA 1
ATOM 963 C C . CYS B 1 10 ? 2.191 4.203 3.393 1 95.75 10 CYS B C 1
ATOM 965 O O . CYS B 1 10 ? 1.601 5.219 3.025 1 95.75 10 CYS B O 1
ATOM 967 N N . TRP B 1 11 ? 2.17 3.779 4.676 1 95.81 11 TRP B N 1
ATOM 968 C CA . TRP B 1 11 ? 1.511 4.527 5.742 1 95.81 11 TRP B CA 1
ATOM 969 C C . TRP B 1 11 ? 2.141 4.215 7.098 1 95.81 11 TRP B C 1
ATOM 971 O O . TRP B 1 11 ? 2.938 3.281 7.215 1 95.81 11 TRP B O 1
ATOM 981 N N . ILE B 1 12 ? 1.818 5.078 8.008 1 95.12 12 ILE B N 1
ATOM 982 C CA . ILE B 1 12 ? 2.35 4.934 9.359 1 95.12 12 ILE B CA 1
ATOM 983 C C . ILE B 1 12 ? 1.242 4.469 10.305 1 95.12 12 ILE B C 1
ATOM 985 O O . ILE B 1 12 ? 0.128 4.996 10.273 1 95.12 12 ILE B O 1
ATOM 989 N N . GLU B 1 13 ? 1.545 3.486 11.102 1 94.5 13 GLU B N 1
ATOM 990 C CA . GLU B 1 13 ? 0.643 3.016 12.148 1 94.5 13 GLU B CA 1
ATOM 991 C C . GLU B 1 13 ? 1.198 3.33 13.531 1 94.5 13 GLU B C 1
ATOM 993 O O . GLU B 1 13 ? 2.402 3.213 13.766 1 94.5 13 GLU B O 1
ATOM 998 N N . VAL B 1 14 ? 0.319 3.785 14.391 1 91.88 14 VAL B N 1
ATOM 999 C CA . VAL B 1 14 ? 0.605 3.949 15.812 1 91.88 14 VAL B CA 1
ATOM 1000 C C . VAL B 1 14 ? -0.231 2.965 16.625 1 91.88 14 VAL B C 1
ATOM 1002 O O . VAL B 1 14 ? -1.463 2.996 16.578 1 91.88 14 VAL B O 1
ATOM 1005 N N . ASP B 1 15 ? 0.417 2.021 17.297 1 92.19 15 ASP B N 1
ATOM 1006 C CA . ASP B 1 15 ? -0.246 0.974 18.078 1 92.19 15 ASP B CA 1
ATOM 1007 C C . ASP B 1 15 ? -1.225 0.188 17.203 1 92.19 15 ASP B C 1
ATOM 1009 O O . ASP B 1 15 ? -2.391 0.019 17.562 1 92.19 15 ASP B O 1
ATOM 1013 N N . GLU B 1 16 ? -0.834 -0.056 15.984 1 92.38 16 GLU B N 1
ATOM 1014 C CA . GLU B 1 16 ? -1.518 -0.945 15.055 1 92.38 16 GLU B CA 1
ATOM 1015 C C . GLU B 1 16 ? -2.738 -0.266 14.438 1 92.38 16 GLU B C 1
ATOM 1017 O O . GLU B 1 16 ? -3.631 -0.938 13.914 1 92.38 16 GLU B O 1
ATOM 1022 N N . SER B 1 17 ? -2.811 1.01 14.68 1 94.56 17 SER B N 1
ATOM 1023 C CA . SER B 1 17 ? -3.863 1.79 14.039 1 94.56 17 SER B CA 1
ATOM 1024 C C . SER B 1 17 ? -3.285 2.793 13.047 1 94.56 17 SER B C 1
ATOM 1026 O O . SER B 1 17 ? -2.307 3.48 13.352 1 94.56 17 SER B O 1
ATOM 1028 N N . ARG B 1 18 ? -3.953 2.916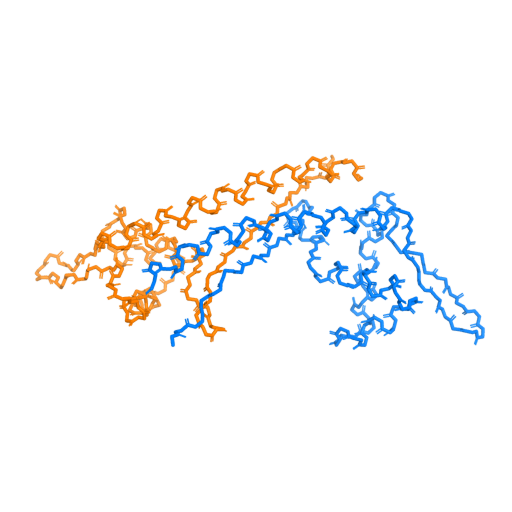 11.992 1 95.31 18 ARG B N 1
ATOM 1029 C CA . ARG B 1 18 ? -3.475 3.834 10.961 1 95.31 18 ARG B CA 1
ATOM 1030 C C . ARG B 1 18 ? -3.479 5.273 11.469 1 95.31 18 ARG B C 1
ATOM 1032 O O . ARG B 1 18 ? -4.438 5.707 12.109 1 95.31 18 ARG B O 1
ATOM 1039 N N . PHE B 1 19 ? -2.412 5.926 11.172 1 95.5 19 PHE B N 1
ATOM 1040 C CA . PHE B 1 19 ? -2.271 7.289 11.672 1 95.5 19 PHE B CA 1
ATOM 1041 C C . PHE B 1 19 ? -2.035 8.266 10.523 1 95.5 19 PHE B C 1
ATOM 1043 O O . PHE B 1 19 ? -2.75 9.258 10.391 1 95.5 19 PHE B O 1
ATOM 1050 N N . PHE B 1 20 ? -1.066 7.906 9.68 1 96.69 20 PHE B N 1
ATOM 1051 C CA . PHE B 1 20 ? -0.668 8.852 8.641 1 96.69 20 PHE B CA 1
ATOM 1052 C C . PHE B 1 20 ? -0.4 8.125 7.328 1 96.69 20 PHE B C 1
ATOM 1054 O O . PHE B 1 20 ? 0.378 7.168 7.285 1 96.69 20 PHE B O 1
ATOM 1061 N N . GLY B 1 21 ? -0.969 8.578 6.305 1 97.06 21 GLY B N 1
ATOM 1062 C CA . GLY B 1 21 ? -0.787 8.016 4.977 1 97.06 21 GLY B CA 1
ATOM 1063 C C . GLY B 1 21 ? -1.069 9 3.863 1 97.06 21 GLY B C 1
ATOM 1064 O O . GLY B 1 21 ? -1.052 10.219 4.086 1 97.06 21 GLY B O 1
ATOM 1065 N N . PRO B 1 22 ? -1.322 8.492 2.697 1 97.44 22 PRO B N 1
ATOM 1066 C CA . PRO B 1 22 ? -1.476 9.375 1.542 1 97.44 22 PRO B CA 1
ATOM 1067 C C . PRO B 1 22 ? -2.656 10.336 1.687 1 97.44 22 PRO B C 1
ATOM 1069 O O . PRO B 1 22 ? -2.58 11.484 1.244 1 97.44 22 PRO B O 1
ATOM 1072 N N . GLY B 1 23 ? -3.693 9.875 2.312 1 98.12 23 GLY B N 1
ATOM 1073 C CA . GLY B 1 23 ? -4.855 10.727 2.498 1 98.12 23 GLY B CA 1
ATOM 1074 C C . GLY B 1 23 ? -4.586 11.922 3.398 1 98.12 23 GLY B C 1
ATOM 1075 O O . GLY B 1 23 ? -4.883 13.062 3.035 1 98.12 23 GLY B O 1
ATOM 1076 N N . ARG B 1 24 ? -4.031 11.68 4.523 1 98.44 24 ARG B N 1
ATOM 1077 C CA . ARG B 1 24 ? -3.715 12.75 5.457 1 98.44 24 ARG B CA 1
ATOM 1078 C C . ARG B 1 24 ? -2.594 13.633 4.918 1 98.44 24 ARG B C 1
ATOM 1080 O O . ARG B 1 24 ? -2.576 14.844 5.16 1 98.44 24 ARG B O 1
ATOM 1087 N N . ALA B 1 25 ? -1.706 13.008 4.172 1 98.31 25 ALA B N 1
ATOM 1088 C CA . ALA B 1 25 ? -0.666 13.797 3.516 1 98.31 25 ALA B CA 1
ATOM 1089 C C . ALA B 1 25 ? -1.271 14.789 2.52 1 98.31 25 ALA B C 1
ATOM 1091 O O . ALA B 1 25 ? -0.894 15.961 2.494 1 98.31 25 ALA B O 1
ATOM 1092 N N . GLU B 1 26 ? -2.154 14.281 1.752 1 98.69 26 GLU B N 1
ATOM 1093 C CA . GLU B 1 26 ? -2.82 15.133 0.769 1 98.69 26 GLU B CA 1
ATOM 1094 C C . GLU B 1 26 ? -3.594 16.266 1.446 1 98.69 26 GLU B C 1
ATOM 1096 O O . GLU B 1 26 ? -3.539 17.406 1.004 1 98.69 26 GLU B O 1
ATOM 1101 N N . LEU B 1 27 ? -4.227 15.891 2.504 1 98.81 27 LEU B N 1
ATOM 1102 C CA . LEU B 1 27 ? -4.969 16.891 3.262 1 98.81 27 LEU B CA 1
ATOM 1103 C C . LEU B 1 27 ? -4.047 18 3.75 1 98.81 27 LEU B C 1
ATOM 1105 O O . LEU B 1 27 ? -4.336 19.188 3.561 1 98.81 27 LEU B O 1
ATOM 1109 N N . LEU B 1 28 ? -2.951 17.609 4.316 1 98.75 28 LEU B N 1
ATOM 1110 C CA . LEU B 1 28 ? -2.002 18.594 4.836 1 98.75 28 LEU B CA 1
ATOM 1111 C C . LEU B 1 28 ? -1.436 19.438 3.705 1 98.75 28 LEU B C 1
ATOM 1113 O O . LEU B 1 28 ? -1.263 20.656 3.865 1 98.75 28 LEU B O 1
ATOM 1117 N N . GLU B 1 29 ? -1.174 18.844 2.609 1 98.75 29 GLU B N 1
ATOM 1118 C CA . GLU B 1 29 ? -0.654 19.578 1.463 1 98.75 29 GLU B CA 1
ATOM 1119 C C . GLU B 1 29 ? -1.647 20.641 0.993 1 98.75 29 GLU B C 1
ATOM 1121 O O . GLU B 1 29 ? -1.267 21.781 0.724 1 98.75 29 GLU B O 1
ATOM 1126 N N . LEU B 1 30 ? -2.84 20.281 0.931 1 98.62 30 LEU B N 1
ATOM 1127 C CA . LEU B 1 30 ? -3.881 21.188 0.458 1 98.62 30 LEU B CA 1
ATOM 1128 C C . LEU B 1 30 ? -4.137 22.297 1.474 1 98.62 30 LEU B C 1
ATOM 1130 O O . LEU B 1 30 ? -4.375 23.438 1.098 1 98.62 30 LEU B O 1
ATOM 1134 N N . ILE B 1 31 ? -4.086 21.938 2.711 1 98.38 31 ILE B N 1
ATOM 1135 C CA . ILE B 1 31 ? -4.223 22.953 3.734 1 98.38 31 ILE B CA 1
ATOM 1136 C C . ILE B 1 31 ? -3.066 23.953 3.625 1 98.38 31 ILE B C 1
ATOM 1138 O O . ILE B 1 31 ? -3.268 25.172 3.74 1 98.38 31 ILE B O 1
ATOM 1142 N N . ASP B 1 32 ? -1.946 23.422 3.381 1 97.69 32 ASP B N 1
ATOM 1143 C CA . ASP B 1 32 ? -0.766 24.281 3.262 1 97.69 32 ASP B CA 1
ATOM 1144 C C . ASP B 1 32 ? -0.899 25.234 2.08 1 97.69 32 ASP B C 1
ATOM 1146 O O . ASP B 1 32 ? -0.524 26.406 2.18 1 97.69 32 ASP B O 1
ATOM 1150 N N . THR B 1 33 ? -1.452 24.859 1.001 1 97.5 33 THR B N 1
ATOM 1151 C CA . THR B 1 33 ? -1.496 25.625 -0.236 1 97.5 33 THR B CA 1
ATOM 1152 C C . THR B 1 33 ? -2.748 26.5 -0.287 1 97.5 33 THR B C 1
ATOM 1154 O O . THR B 1 33 ? -2.713 27.609 -0.804 1 97.5 33 THR B O 1
ATOM 1157 N N . GLN B 1 34 ? -3.832 26.047 0.296 1 96.94 34 GLN B N 1
ATOM 1158 C CA . GLN B 1 34 ? -5.109 26.734 0.151 1 96.94 34 GLN B CA 1
ATOM 1159 C C . GLN B 1 34 ? -5.438 27.547 1.4 1 96.94 34 GLN B C 1
ATOM 1161 O O . GLN B 1 34 ? -6.309 28.422 1.368 1 96.94 34 GLN B O 1
ATOM 1166 N N . GLY B 1 35 ? -4.875 27.219 2.48 1 96.31 35 GLY B N 1
ATOM 1167 C CA . GLY B 1 35 ? -5.039 27.969 3.721 1 96.31 35 GLY B CA 1
ATOM 1168 C C . GLY B 1 35 ? -6.387 27.719 4.379 1 96.31 35 GLY B C 1
ATOM 1169 O O . GLY B 1 35 ? -6.852 28.547 5.172 1 96.31 35 GLY B O 1
ATOM 1170 N N . SER B 1 36 ? -7.035 26.609 3.949 1 96.44 36 SER B N 1
ATOM 1171 C CA . SER B 1 36 ? -8.406 26.375 4.398 1 96.44 36 SER B CA 1
ATOM 1172 C C . SER B 1 36 ? -8.734 24.891 4.449 1 96.44 36 SER B C 1
ATOM 1174 O O . SER B 1 36 ? -8.508 24.156 3.48 1 96.44 36 SER B O 1
ATOM 1176 N N . VAL B 1 37 ? -9.281 24.484 5.641 1 96.75 37 VAL B N 1
ATOM 1177 C CA . VAL B 1 37 ? -9.734 23.094 5.762 1 96.75 37 VAL B CA 1
ATOM 1178 C C . VAL B 1 37 ? -10.93 22.875 4.844 1 96.75 37 VAL B C 1
ATOM 1180 O O . VAL B 1 37 ? -11.039 21.812 4.207 1 96.75 37 VAL B O 1
ATOM 1183 N N . SER B 1 38 ? -11.789 23.875 4.77 1 96.38 38 SER B N 1
ATOM 1184 C CA . SER B 1 38 ? -12.992 23.75 3.955 1 96.38 38 SER B CA 1
ATOM 1185 C C . SER B 1 38 ? -12.648 23.625 2.477 1 96.38 38 SER B C 1
ATOM 1187 O O . SER B 1 38 ? -13.211 22.781 1.776 1 96.38 38 SER B O 1
ATOM 1189 N N . LYS B 1 39 ? -11.719 24.375 2.053 1 97.44 39 LYS B N 1
ATOM 1190 C CA . LYS B 1 39 ? -11.305 24.266 0.656 1 97.44 39 LYS B CA 1
ATOM 1191 C C . LYS B 1 39 ? -10.625 22.938 0.379 1 97.44 39 LYS B C 1
ATOM 1193 O O . LYS B 1 39 ? -10.859 22.312 -0.657 1 97.44 39 LYS B O 1
ATOM 1198 N N . ALA B 1 40 ? -9.836 22.5 1.337 1 98.25 40 ALA B N 1
ATOM 1199 C CA . ALA B 1 40 ? -9.156 21.219 1.188 1 98.25 40 ALA B CA 1
ATOM 1200 C C . ALA B 1 40 ? -10.156 20.062 1.093 1 98.25 40 ALA B C 1
ATOM 1202 O O . ALA B 1 40 ? -10.023 19.188 0.243 1 98.25 40 ALA B O 1
ATOM 1203 N N . SER B 1 41 ? -11.148 20.062 1.997 1 98.31 41 SER B N 1
ATOM 1204 C CA . SER B 1 41 ? -12.148 19 2.004 1 98.31 41 SER B CA 1
ATOM 1205 C C . SER B 1 41 ? -12.914 18.953 0.685 1 98.31 41 SER B C 1
ATOM 1207 O O . SER B 1 41 ? -13.141 17.875 0.132 1 98.31 41 SER B O 1
ATOM 1209 N N . LYS B 1 42 ? -13.18 20.109 0.108 1 98.44 42 LYS B N 1
ATOM 1210 C CA . LYS B 1 42 ? -13.875 20.203 -1.171 1 98.44 42 LYS B CA 1
ATOM 1211 C C . LYS B 1 42 ? -13.016 19.641 -2.305 1 98.44 42 LYS B C 1
ATOM 1213 O O . LYS B 1 42 ? -13.5 18.859 -3.131 1 98.44 42 LYS B O 1
ATOM 1218 N N . THR B 1 43 ? -11.836 20.062 -2.314 1 98.56 43 THR B N 1
ATOM 1219 C CA . THR B 1 43 ? -10.914 19.609 -3.352 1 98.56 43 THR B CA 1
ATOM 1220 C C . THR B 1 43 ? -10.758 18.094 -3.309 1 98.56 43 THR B C 1
ATOM 1222 O O . THR B 1 43 ? -10.656 17.453 -4.352 1 98.56 43 THR B O 1
ATOM 1225 N N . MET B 1 44 ? -10.805 17.5 -2.127 1 98.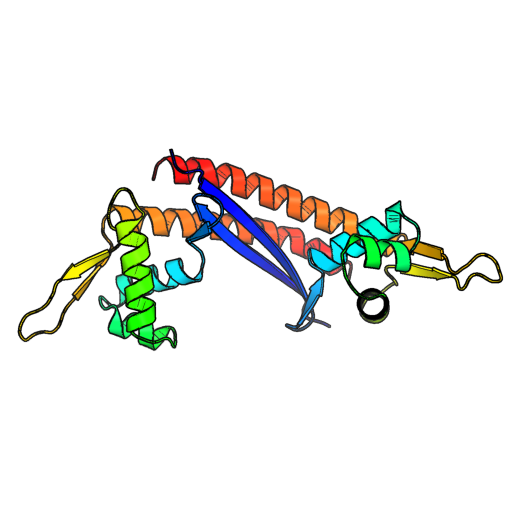56 44 MET B N 1
ATOM 1226 C CA . MET B 1 44 ? -10.609 16.062 -1.966 1 98.56 44 MET B CA 1
ATOM 1227 C C . MET B 1 44 ? -11.922 15.305 -2.107 1 98.56 44 MET B C 1
ATOM 1229 O O . MET B 1 44 ? -11.961 14.078 -2.025 1 98.56 44 MET B O 1
ATOM 1233 N N . GLY B 1 45 ? -12.945 15.969 -2.17 1 98.56 45 GLY B N 1
ATOM 1234 C CA . GLY B 1 45 ? -14.242 15.336 -2.369 1 98.56 45 GLY B CA 1
ATOM 1235 C C . GLY B 1 45 ? -14.789 14.695 -1.11 1 98.56 45 GLY B C 1
ATOM 1236 O O . GLY B 1 45 ? -15.383 13.617 -1.171 1 98.56 45 GLY B O 1
ATOM 1237 N N . MET B 1 46 ? -14.578 15.273 0.077 1 98.56 46 MET B N 1
ATOM 1238 C CA . MET B 1 46 ? -15.086 14.766 1.346 1 98.56 46 MET B CA 1
ATOM 1239 C C . MET B 1 46 ? -15.805 15.859 2.129 1 98.56 46 MET B C 1
ATOM 1241 O O . MET B 1 46 ? -15.727 17.031 1.766 1 98.56 46 MET B O 1
ATOM 1245 N N . SER B 1 47 ? -16.422 15.422 3.16 1 98.44 47 SER B N 1
ATOM 1246 C CA . SER B 1 47 ? -17.109 16.391 4.008 1 98.44 47 SER B CA 1
ATOM 1247 C C . SER B 1 47 ? -16.125 17.188 4.844 1 98.44 47 SER B C 1
ATOM 1249 O O . SER B 1 47 ? -15.039 16.703 5.164 1 98.44 47 SER B O 1
ATOM 1251 N N . TYR B 1 48 ? -16.578 18.406 5.184 1 97.38 48 TYR B N 1
ATOM 1252 C CA . TYR B 1 48 ? -15.789 19.219 6.113 1 97.38 48 TYR B CA 1
ATOM 1253 C C . TYR B 1 48 ? -15.57 18.484 7.43 1 97.38 48 TYR B C 1
ATOM 1255 O O . TYR B 1 48 ? -14.484 18.531 8 1 97.38 48 TYR B O 1
ATOM 1263 N N . LYS B 1 49 ? -16.578 17.828 7.875 1 98 49 LYS B N 1
ATOM 1264 C CA . LYS B 1 49 ? -16.469 17.094 9.141 1 98 49 LYS B CA 1
ATOM 1265 C C . LYS B 1 49 ? -15.375 16.047 9.086 1 98 49 LYS B C 1
ATOM 1267 O O . LYS B 1 49 ? -14.594 15.906 10.031 1 98 49 LYS B O 1
ATOM 1272 N N . LYS B 1 50 ? -15.328 15.359 8.023 1 98.44 50 LYS B N 1
ATOM 1273 C CA . LYS B 1 50 ? -14.312 14.32 7.875 1 98.44 50 LYS B CA 1
ATOM 1274 C C . LYS B 1 50 ? -12.906 14.922 7.871 1 98.44 50 LYS B C 1
ATOM 1276 O O . LYS B 1 50 ? -12.008 14.406 8.531 1 98.44 50 LYS B O 1
ATOM 1281 N N . ALA B 1 51 ? -12.758 15.977 7.117 1 98.25 51 ALA B N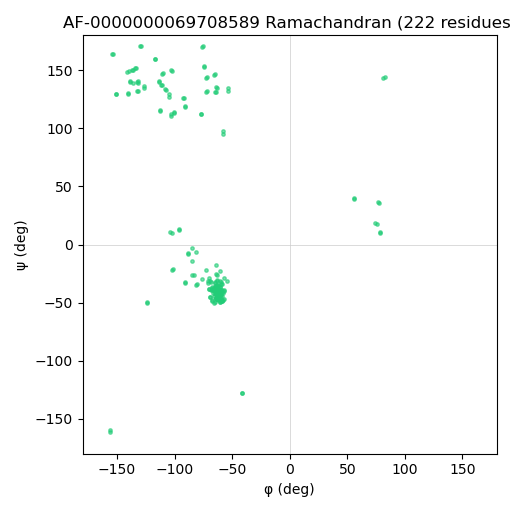 1
ATOM 1282 C CA . ALA B 1 51 ? -11.469 16.672 7.09 1 98.25 51 ALA B CA 1
ATOM 1283 C C . ALA B 1 51 ? -11.109 17.203 8.477 1 98.25 51 ALA B C 1
ATOM 1285 O O . ALA B 1 51 ? -9.969 17.062 8.922 1 98.25 51 ALA B O 1
ATOM 1286 N N . TRP B 1 52 ? -12.078 17.75 9.109 1 97.31 52 TRP B N 1
ATOM 1287 C CA . TRP B 1 52 ? -11.883 18.281 10.453 1 97.31 52 TRP B CA 1
ATOM 1288 C C . TRP B 1 52 ? -11.508 17.188 11.438 1 97.31 52 TRP B C 1
ATOM 1290 O O . TRP B 1 52 ? -10.594 17.359 12.25 1 97.31 52 TRP B O 1
ATOM 1300 N N . ASP B 1 53 ? -12.156 16.062 11.273 1 98.12 53 ASP B N 1
ATOM 1301 C CA . ASP B 1 53 ? -11.852 14.93 12.125 1 98.12 53 ASP B CA 1
ATOM 1302 C C . ASP B 1 53 ? -10.422 14.445 11.906 1 98.12 53 ASP B C 1
ATOM 1304 O O . ASP B 1 53 ? -9.727 14.086 12.867 1 98.12 53 ASP B O 1
ATOM 1308 N N . MET B 1 54 ? -9.969 14.438 10.711 1 98.44 54 MET B N 1
ATOM 1309 C CA . MET B 1 54 ? -8.609 14.023 10.398 1 98.44 54 MET B CA 1
ATOM 1310 C C . MET B 1 54 ? -7.594 14.969 11.031 1 98.44 54 MET B C 1
ATOM 1312 O O . MET B 1 54 ? -6.629 14.531 11.656 1 98.44 54 MET B O 1
ATOM 1316 N N . VAL B 1 55 ? -7.84 16.234 10.883 1 98.25 55 VAL B N 1
ATOM 1317 C CA . VAL B 1 55 ? -6.945 17.25 11.43 1 98.25 55 VAL B CA 1
ATOM 1318 C C . VAL B 1 55 ? -6.898 17.141 12.953 1 98.25 55 VAL B C 1
ATOM 1320 O O . VAL B 1 55 ? -5.816 17.156 13.547 1 98.25 55 VAL B O 1
ATOM 1323 N N . THR B 1 56 ? -8.078 17.016 13.484 1 97.75 56 THR B N 1
ATOM 1324 C CA . THR B 1 56 ? -8.172 16.906 14.938 1 97.75 56 THR B CA 1
ATOM 1325 C C . THR B 1 56 ? -7.426 15.672 15.438 1 97.75 56 THR B C 1
ATOM 1327 O O . THR B 1 56 ? -6.699 15.75 16.438 1 97.75 56 THR B O 1
ATOM 1330 N N . ASP B 1 57 ? -7.582 14.625 14.781 1 97.62 57 ASP B N 1
ATOM 1331 C CA . ASP B 1 57 ? -6.895 13.391 15.156 1 97.62 57 ASP B CA 1
ATOM 1332 C C . ASP B 1 57 ? -5.379 13.555 15.07 1 97.62 57 ASP B C 1
ATOM 1334 O O . ASP B 1 57 ? -4.66 13.195 16 1 97.62 57 ASP B O 1
ATOM 1338 N N . LEU B 1 58 ? -4.898 14.117 14.055 1 97.19 58 LEU B N 1
ATOM 1339 C CA . LEU B 1 58 ? -3.473 14.375 13.883 1 97.19 58 LEU B CA 1
ATOM 1340 C C . LEU B 1 58 ? -2.941 15.266 15 1 97.19 58 LEU B C 1
ATOM 1342 O O . LEU B 1 58 ? -1.918 14.953 15.617 1 97.19 58 LEU B O 1
ATOM 1346 N N . ASN B 1 59 ? -3.666 16.344 15.227 1 97.5 59 ASN B N 1
ATOM 1347 C CA . ASN B 1 59 ? -3.227 17.297 16.234 1 97.5 59 ASN B CA 1
ATOM 1348 C C . ASN B 1 59 ? -3.207 16.688 17.625 1 97.5 59 ASN B C 1
ATOM 1350 O O . ASN B 1 59 ? -2.322 16.984 18.422 1 97.5 59 ASN B O 1
ATOM 1354 N N . THR B 1 60 ? -4.145 15.805 17.891 1 95.56 60 THR B N 1
ATOM 1355 C CA . THR B 1 60 ? -4.32 15.289 19.25 1 95.56 60 THR B CA 1
ATOM 1356 C C . THR B 1 60 ? -3.375 14.117 19.5 1 95.56 60 THR B C 1
ATOM 1358 O O . THR B 1 60 ? -2.918 13.922 20.641 1 95.56 60 THR B O 1
ATOM 1361 N N . ARG B 1 61 ? -2.986 13.422 18.469 1 92.88 61 ARG B N 1
ATOM 1362 C CA . ARG B 1 61 ? -2.223 12.195 18.688 1 92.88 61 ARG B CA 1
ATOM 1363 C C . ARG B 1 61 ? -0.737 12.43 18.422 1 92.88 61 ARG B C 1
ATOM 1365 O O . ARG B 1 61 ? 0.054 11.484 18.438 1 92.88 61 ARG B O 1
ATOM 1372 N N . SER B 1 62 ? -0.359 13.609 18.25 1 93.44 62 SER B N 1
ATOM 1373 C CA . SER B 1 62 ? 1.04 13.945 18.016 1 93.44 62 SER B CA 1
ATOM 1374 C C . SER B 1 62 ? 1.608 14.812 19.125 1 93.44 62 SER B C 1
ATOM 1376 O O . SER B 1 62 ? 0.858 15.445 19.875 1 93.44 62 SER B O 1
ATOM 1378 N N . PRO B 1 63 ? 2.984 14.82 19.219 1 92 63 PRO B N 1
ATOM 1379 C CA . PRO B 1 63 ? 3.6 15.648 20.25 1 92 63 PRO B CA 1
ATOM 1380 C C . PRO B 1 63 ? 3.33 17.141 20.062 1 92 63 PRO B C 1
ATOM 1382 O O . PRO B 1 63 ? 3.291 17.891 21.031 1 92 63 PRO B O 1
ATOM 1385 N N . GLU B 1 64 ? 3.189 17.531 18.859 1 95.19 64 GLU B N 1
ATOM 1386 C CA . GLU B 1 64 ? 2.822 18.891 18.469 1 95.19 64 GLU B CA 1
ATOM 1387 C C . GLU B 1 64 ? 1.747 18.891 17.391 1 95.19 64 GLU B C 1
ATOM 1389 O O . GLU B 1 64 ? 1.669 17.953 16.594 1 95.19 64 GLU B O 1
ATOM 1394 N N . PRO B 1 65 ? 0.983 19.922 17.375 1 97.25 65 PRO B N 1
ATOM 1395 C CA . PRO B 1 65 ? -0.057 19.953 16.344 1 97.25 65 PRO B CA 1
ATOM 1396 C C . PRO B 1 65 ? 0.514 20.047 14.93 1 97.25 65 PRO B C 1
ATOM 1398 O O . PRO B 1 65 ? 1.54 20.688 14.711 1 97.25 65 PRO B O 1
ATOM 1401 N N . PHE B 1 66 ? -0.225 19.391 14.039 1 97.94 66 PHE B N 1
ATOM 1402 C CA . PHE B 1 66 ? 0.122 19.484 12.625 1 97.94 66 PHE B CA 1
ATOM 1403 C C . PHE B 1 66 ? -0.405 20.781 12.016 1 97.94 66 PHE B C 1
ATOM 1405 O O . PHE B 1 66 ? 0.232 21.359 11.141 1 97.94 66 PHE B O 1
ATOM 1412 N N . VAL B 1 67 ? -1.576 21.219 12.508 1 98.5 67 VAL B N 1
ATOM 1413 C CA . VAL B 1 67 ? -2.311 22.312 11.891 1 98.5 67 VAL B CA 1
ATOM 1414 C C . VAL B 1 67 ? -2.748 23.312 12.961 1 98.5 67 VAL B C 1
ATOM 1416 O O . VAL B 1 67 ? -3.229 22.922 14.023 1 98.5 67 VAL B O 1
ATOM 1419 N N . LEU B 1 68 ? -2.508 24.578 12.719 1 97 68 LEU B N 1
ATOM 1420 C CA . LEU B 1 68 ? -3.09 25.656 13.508 1 97 68 LEU B CA 1
ATOM 1421 C C . LEU B 1 68 ? -4.41 26.125 12.898 1 97 68 LEU B C 1
ATOM 1423 O O . LEU B 1 68 ? -4.453 26.516 11.727 1 97 68 LEU B O 1
ATOM 1427 N N . LEU B 1 69 ? -5.406 25.969 13.688 1 92.25 69 LEU B N 1
ATOM 1428 C CA . LEU B 1 69 ? -6.738 26.406 13.258 1 92.25 69 LEU B CA 1
ATOM 1429 C C . LEU B 1 69 ? -7.098 27.75 13.867 1 92.25 69 LEU B C 1
ATOM 1431 O O . LEU B 1 69 ? -6.922 27.969 15.07 1 92.25 69 LEU B O 1
ATOM 1435 N N . GLN B 1 70 ? -7.234 28.781 13.086 1 83.44 70 GLN B N 1
ATOM 1436 C CA . GLN B 1 70 ? -7.609 30.094 13.609 1 83.44 70 GLN B CA 1
ATOM 1437 C C . GLN B 1 70 ? -9.078 30.406 13.32 1 83.44 70 GLN B C 1
ATOM 1439 O O . GLN B 1 70 ? -9.562 30.141 12.219 1 83.44 70 GLN B O 1
ATOM 1444 N N . LYS B 1 71 ? -9.875 30.453 14.383 1 71.5 71 LYS B N 1
ATOM 1445 C CA . LYS B 1 71 ? -11.258 30.906 14.219 1 71.5 71 LYS B CA 1
ATOM 1446 C C . LYS B 1 71 ? -11.32 32.312 13.641 1 71.5 71 LYS B C 1
ATOM 1448 O O . LYS B 1 71 ? -10.594 33.188 14.086 1 71.5 71 LYS B O 1
ATOM 1453 N N . GLY B 1 72 ? -11.5 32.469 12.406 1 60.16 72 GLY B N 1
ATOM 1454 C CA . GLY B 1 72 ? -11.633 33.875 11.961 1 60.16 72 GLY B CA 1
ATOM 1455 C C . GLY B 1 72 ? -12.961 34.5 12.352 1 60.16 72 GLY B C 1
ATOM 1456 O O . GLY B 1 72 ? -13.906 33.781 12.711 1 60.16 72 GLY B O 1
ATOM 1457 N N . GLY B 1 73 ? -12.914 35.688 12.938 1 57.72 73 GLY B N 1
ATOM 1458 C CA . GLY B 1 73 ? -14.055 36.594 13.039 1 57.72 73 GLY B CA 1
ATOM 1459 C C . GLY B 1 73 ? -14.883 36.656 11.773 1 57.72 73 GLY B C 1
ATOM 1460 O O . GLY B 1 73 ? -15 35.656 11.055 1 57.72 73 GLY B O 1
ATOM 1461 N N . SER B 1 74 ? -15.156 37.781 11.234 1 58.09 74 SER B N 1
ATOM 1462 C CA . SER B 1 74 ? -15.984 38.062 10.062 1 58.09 74 SER B CA 1
ATOM 1463 C C . SER B 1 74 ? -15.383 37.438 8.805 1 58.09 74 SER B C 1
ATOM 1465 O O . SER B 1 74 ? -16.047 37.344 7.777 1 58.09 74 SER B O 1
ATOM 1467 N N . LYS B 1 75 ? -13.984 37.219 8.812 1 58.31 75 LYS B N 1
ATOM 1468 C CA . LYS B 1 75 ? -13.352 36.875 7.547 1 58.31 75 LYS B CA 1
ATOM 1469 C C . LYS B 1 75 ? -13.195 35.375 7.398 1 58.31 75 LYS B C 1
ATOM 1471 O O . LYS B 1 75 ? -12.594 34.906 6.426 1 58.31 75 LYS B O 1
ATOM 1476 N N . GLY B 1 76 ? -13.781 34.656 8.164 1 60.88 76 GLY B N 1
ATOM 1477 C CA . GLY B 1 76 ? -13.797 33.219 8.039 1 60.88 76 GLY B CA 1
ATOM 1478 C C . GLY B 1 76 ? -12.562 32.531 8.625 1 60.88 76 GLY B C 1
ATOM 1479 O O . GLY B 1 76 ? -11.594 33.219 8.977 1 60.88 76 GLY B O 1
ATOM 1480 N N . GLY B 1 77 ? -12.508 31.391 9.242 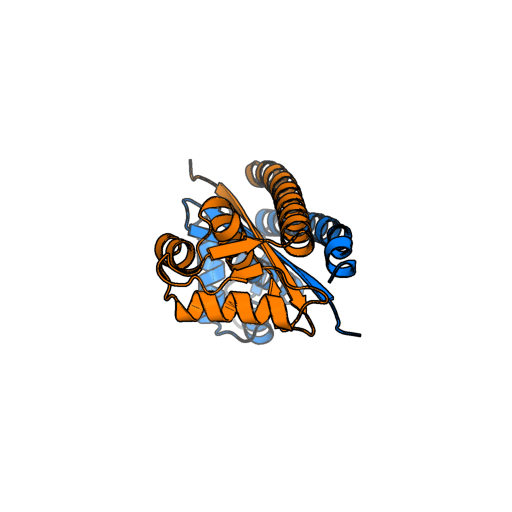1 71.88 77 GLY B N 1
ATOM 1481 C CA . GLY B 1 77 ? -11.422 30.672 9.898 1 71.88 77 GLY B CA 1
ATOM 1482 C C . GLY B 1 77 ? -10.328 30.25 8.938 1 71.88 77 GLY B C 1
ATOM 1483 O O . GLY B 1 77 ? -10.531 30.219 7.727 1 71.88 77 GLY B O 1
ATOM 1484 N N . SER B 1 78 ? -8.992 30.5 9.227 1 89.25 78 SER B N 1
ATOM 1485 C CA . SER B 1 78 ? -7.828 30.094 8.445 1 89.25 78 SER B CA 1
ATOM 1486 C C . SER B 1 78 ? -7.141 28.891 9.07 1 89.25 78 SER B C 1
ATOM 1488 O O . SER B 1 78 ? -7.355 28.578 10.242 1 89.25 78 SER B O 1
ATOM 1490 N N . ALA B 1 79 ? -6.527 28.078 8.156 1 96.12 79 ALA B N 1
ATOM 1491 C CA . ALA B 1 79 ? -5.73 26.938 8.602 1 96.12 79 ALA B CA 1
ATOM 1492 C C . ALA B 1 79 ? -4.328 26.984 8 1 96.12 79 ALA B C 1
ATOM 1494 O O . ALA B 1 79 ? -4.156 27.344 6.832 1 96.12 79 ALA B O 1
ATOM 1495 N N . GLU B 1 80 ? -3.379 26.734 8.867 1 96.94 80 GLU B N 1
ATOM 1496 C CA . GLU B 1 80 ? -2 26.672 8.391 1 96.94 80 GLU B CA 1
ATOM 1497 C C . GLU B 1 80 ? -1.234 25.531 9.062 1 96.94 80 GLU B C 1
ATOM 1499 O O . GLU B 1 80 ? -1.501 25.203 10.219 1 96.94 80 GLU B O 1
ATOM 1504 N N . LEU B 1 81 ? -0.29 24.984 8.32 1 98.12 81 LEU B N 1
ATOM 1505 C CA . LEU B 1 81 ? 0.548 23.969 8.953 1 98.12 81 LEU B CA 1
ATOM 1506 C C . LEU B 1 81 ? 1.507 24.594 9.953 1 98.12 81 LEU B C 1
ATOM 1508 O O . LEU B 1 81 ? 2.039 25.672 9.719 1 98.12 81 LEU B O 1
ATOM 1512 N N . THR B 1 82 ? 1.735 23.875 11.031 1 97.5 82 THR B N 1
ATOM 1513 C CA . THR B 1 82 ? 2.824 24.234 11.938 1 97.5 82 THR B CA 1
ATOM 1514 C C . THR B 1 82 ? 4.172 23.828 11.344 1 97.5 82 THR B C 1
ATOM 1516 O O . THR B 1 82 ? 4.227 23.172 10.305 1 97.5 82 THR B O 1
ATOM 1519 N N . GLU B 1 83 ? 5.227 24.328 12.039 1 96.62 83 GLU B N 1
ATOM 1520 C CA . GLU B 1 83 ? 6.555 23.875 11.625 1 96.62 83 GLU B CA 1
ATOM 1521 C C . GLU B 1 83 ? 6.676 22.359 11.727 1 96.62 83 GLU B C 1
ATOM 1523 O O . GLU B 1 83 ? 7.234 21.719 10.836 1 96.62 83 GLU B O 1
ATOM 1528 N N . PHE B 1 84 ? 6.109 21.781 12.773 1 95.69 84 PHE B N 1
ATOM 1529 C CA . PHE B 1 84 ? 6.098 20.344 12.977 1 95.69 84 PHE B CA 1
ATOM 1530 C C . PHE B 1 84 ? 5.387 19.641 11.828 1 95.69 84 PHE B C 1
ATOM 1532 O O . PHE B 1 84 ? 5.918 18.688 11.242 1 95.69 84 PHE B O 1
ATOM 1539 N N . GLY B 1 85 ? 4.168 20.125 11.461 1 96.75 85 GLY B N 1
ATOM 1540 C CA . GLY B 1 85 ? 3.371 19.531 10.391 1 96.75 85 GLY B CA 1
ATOM 1541 C C . GLY B 1 85 ? 4.055 19.578 9.039 1 96.75 85 GLY B C 1
ATOM 1542 O O . GLY B 1 85 ? 4.039 18.609 8.289 1 96.75 85 GLY B O 1
ATOM 1543 N N . ARG B 1 86 ? 4.695 20.703 8.82 1 97 86 ARG B N 1
ATOM 1544 C CA . ARG B 1 86 ? 5.367 20.891 7.535 1 97 86 ARG B CA 1
ATOM 1545 C C . ARG B 1 86 ? 6.578 19.969 7.414 1 97 86 ARG B C 1
ATOM 1547 O O . ARG B 1 86 ? 6.789 19.359 6.367 1 97 86 ARG B O 1
ATOM 1554 N N . LYS B 1 87 ? 7.316 19.938 8.461 1 94.88 87 LYS B N 1
ATOM 1555 C CA . LYS B 1 87 ? 8.5 19.094 8.461 1 94.88 87 LYS B CA 1
ATOM 1556 C C . LYS B 1 87 ? 8.125 17.609 8.305 1 94.88 87 LYS B C 1
ATOM 1558 O O . LYS B 1 87 ? 8.75 16.891 7.531 1 94.88 87 LYS B O 1
ATOM 1563 N N . PHE B 1 88 ? 7.133 17.219 9.023 1 95.25 88 PHE B N 1
ATOM 1564 C CA . PHE B 1 88 ? 6.684 15.828 8.961 1 95.25 88 PHE B CA 1
ATOM 1565 C C . PHE B 1 88 ? 6.188 15.477 7.566 1 95.25 88 PHE B C 1
ATOM 1567 O O . PHE B 1 88 ? 6.559 14.445 7.008 1 95.25 88 PHE B O 1
ATOM 1574 N N . LEU B 1 89 ? 5.371 16.312 7.023 1 96.69 89 LEU B N 1
ATOM 1575 C CA . LEU B 1 89 ? 4.828 16.094 5.688 1 96.69 89 LEU B CA 1
ATOM 1576 C C . LEU B 1 89 ? 5.949 15.969 4.66 1 96.69 89 LEU B C 1
ATOM 1578 O O . LEU B 1 89 ? 5.926 15.062 3.826 1 96.69 89 LEU B O 1
ATOM 1582 N N . LYS B 1 90 ? 6.859 16.891 4.75 1 95.62 90 LYS B N 1
ATOM 1583 C CA . LYS B 1 90 ? 7.98 16.875 3.812 1 95.62 90 LYS B CA 1
ATOM 1584 C C . LYS B 1 90 ? 8.758 15.562 3.91 1 95.62 90 LYS B C 1
ATOM 1586 O O . LYS B 1 90 ? 9.133 14.977 2.891 1 95.62 90 LYS B O 1
ATOM 1591 N N . GLN B 1 91 ? 9.016 15.117 5.082 1 93.75 91 GLN B N 1
ATOM 1592 C CA . GLN B 1 91 ? 9.742 13.867 5.285 1 93.75 91 GLN B CA 1
ATOM 1593 C C . GLN B 1 91 ? 8.969 12.68 4.727 1 93.75 91 GLN B C 1
ATOM 1595 O O . GLN B 1 91 ? 9.547 11.773 4.125 1 93.75 91 GLN B O 1
ATOM 1600 N N . PHE B 1 92 ? 7.699 12.672 4.988 1 94.81 92 PHE B N 1
ATOM 1601 C CA . PHE B 1 92 ? 6.859 11.602 4.469 1 94.81 92 PHE B CA 1
ATOM 1602 C C . PHE B 1 92 ? 6.871 11.594 2.945 1 94.81 92 PHE B C 1
ATOM 1604 O O . PHE B 1 92 ? 6.996 10.539 2.322 1 94.81 92 PHE B O 1
ATOM 1611 N N . GLN B 1 93 ? 6.766 12.75 2.352 1 95.19 93 GLN B N 1
ATOM 1612 C CA . GLN B 1 93 ? 6.77 12.867 0.896 1 95.19 93 GLN B CA 1
ATOM 1613 C C . GLN B 1 93 ? 8.109 12.43 0.314 1 95.19 93 GLN B C 1
ATOM 1615 O O . GLN B 1 93 ? 8.164 11.828 -0.761 1 95.19 93 GLN B O 1
ATOM 1620 N N . GLU B 1 94 ? 9.172 12.758 0.976 1 93.56 94 GLU B N 1
ATOM 1621 C CA . GLU B 1 94 ? 10.492 12.312 0.545 1 93.56 94 GLU B CA 1
ATOM 1622 C C . GLU B 1 94 ? 10.602 10.797 0.591 1 93.56 94 GLU B C 1
ATOM 1624 O O . GLU B 1 94 ? 11.188 10.18 -0.307 1 93.56 94 GLU B O 1
ATOM 1629 N N . LEU B 1 95 ? 10.062 10.219 1.666 1 93.12 95 LEU B N 1
ATOM 1630 C CA . LEU B 1 95 ? 10.039 8.758 1.769 1 93.12 95 LEU B CA 1
ATOM 1631 C C . LEU B 1 95 ? 9.258 8.141 0.616 1 93.12 95 LEU B C 1
ATOM 1633 O O . LEU B 1 95 ? 9.719 7.188 -0.013 1 93.12 95 LEU B O 1
ATOM 1637 N N . GLU B 1 96 ? 8.125 8.672 0.344 1 93.88 96 GLU B N 1
ATOM 1638 C CA . GLU B 1 96 ? 7.305 8.188 -0.764 1 93.88 96 GLU B CA 1
ATOM 1639 C C . GLU B 1 96 ? 8.062 8.273 -2.086 1 93.88 96 GLU B C 1
ATOM 1641 O O . GLU B 1 96 ? 7.973 7.367 -2.918 1 93.88 96 GLU B O 1
ATOM 1646 N N . ARG B 1 97 ? 8.773 9.344 -2.295 1 92.94 97 ARG B N 1
ATOM 1647 C CA . ARG B 1 97 ? 9.555 9.531 -3.514 1 92.94 97 ARG B CA 1
ATOM 1648 C C . ARG B 1 97 ? 10.641 8.461 -3.637 1 92.94 97 ARG B C 1
ATOM 1650 O O . ARG B 1 97 ? 10.844 7.902 -4.715 1 92.94 97 ARG B O 1
ATOM 1657 N N . LYS B 1 98 ? 11.273 8.164 -2.553 1 91.56 98 LYS B N 1
ATOM 1658 C CA . LYS B 1 98 ? 12.305 7.129 -2.551 1 91.56 98 LYS B CA 1
ATOM 1659 C C . LYS B 1 98 ? 11.719 5.762 -2.895 1 91.56 98 LYS B C 1
ATOM 1661 O O . LYS B 1 98 ? 12.312 5.004 -3.668 1 91.56 98 LYS B O 1
ATOM 1666 N N . LEU B 1 99 ? 10.586 5.508 -2.303 1 92.94 99 LEU B N 1
ATOM 1667 C CA . LEU B 1 99 ? 9.922 4.23 -2.557 1 92.94 99 LEU B CA 1
ATOM 1668 C C . LEU B 1 99 ? 9.5 4.117 -4.02 1 92.94 99 LEU B C 1
ATOM 1670 O O . LEU B 1 99 ? 9.641 3.053 -4.625 1 92.94 99 LEU B O 1
ATOM 1674 N N . ARG B 1 100 ? 9.094 5.195 -4.605 1 91.19 100 ARG B N 1
ATOM 1675 C CA . ARG B 1 100 ? 8.68 5.219 -6.004 1 91.19 100 ARG B CA 1
ATOM 1676 C C . ARG B 1 100 ? 9.859 4.961 -6.93 1 91.19 100 ARG B C 1
ATOM 1678 O O . ARG B 1 100 ? 9.711 4.301 -7.965 1 91.19 100 ARG B O 1
ATOM 1685 N N . ILE B 1 101 ? 10.961 5.473 -6.586 1 89.69 101 ILE B N 1
ATOM 1686 C CA . ILE B 1 101 ? 12.164 5.27 -7.391 1 89.69 101 ILE B CA 1
ATOM 1687 C C . ILE B 1 101 ? 12.523 3.787 -7.414 1 89.69 101 ILE B C 1
ATOM 1689 O O . ILE B 1 101 ? 12.844 3.234 -8.469 1 89.69 101 ILE B O 1
ATOM 1693 N N . ILE B 1 102 ? 12.406 3.174 -6.27 1 87.12 102 ILE B N 1
ATOM 1694 C CA . ILE B 1 102 ? 12.703 1.748 -6.184 1 87.12 102 ILE B CA 1
ATOM 1695 C C . ILE B 1 102 ? 11.68 0.956 -6.988 1 87.12 102 ILE B C 1
ATOM 1697 O O . ILE B 1 102 ? 12.031 0.007 -7.695 1 87.12 102 ILE B O 1
ATOM 1701 N N . ALA B 1 103 ? 10.453 1.324 -6.898 1 86.56 103 ALA B N 1
ATOM 1702 C CA . ALA B 1 103 ? 9.391 0.653 -7.645 1 86.56 103 ALA B CA 1
ATOM 1703 C C . ALA B 1 103 ? 9.641 0.736 -9.148 1 86.56 103 ALA B C 1
ATOM 1705 O O . ALA B 1 103 ? 9.422 -0.237 -9.875 1 86.56 103 ALA B O 1
ATOM 1706 N N . LYS B 1 104 ? 10.086 1.826 -9.57 1 84.31 104 LYS B N 1
ATOM 1707 C CA . LYS B 1 104 ? 10.367 2.023 -10.992 1 84.31 104 LYS B CA 1
ATOM 1708 C C . LYS B 1 104 ? 11.5 1.109 -11.461 1 84.31 104 LYS B C 1
ATOM 1710 O O . LYS B 1 104 ? 11.469 0.591 -12.578 1 84.31 104 LYS B O 1
ATOM 1715 N N . GLU B 1 105 ? 12.438 0.946 -10.609 1 79.62 105 GLU B N 1
ATOM 1716 C CA . GLU B 1 105 ? 13.531 0.038 -10.922 1 79.62 105 GLU B CA 1
ATOM 1717 C C . GLU B 1 105 ? 13.039 -1.401 -11.047 1 79.62 105 GLU B C 1
ATOM 1719 O O . GLU B 1 105 ? 13.594 -2.189 -11.812 1 79.62 105 GLU B O 1
ATOM 1724 N N . GLY B 1 106 ? 12.008 -1.648 -10.242 1 76.62 106 GLY B N 1
ATOM 1725 C CA . GLY B 1 106 ? 11.43 -2.984 -10.281 1 76.62 106 GLY B CA 1
ATOM 1726 C C . GLY B 1 106 ? 10.625 -3.254 -11.539 1 76.62 106 GLY B C 1
ATOM 1727 O O . GLY B 1 106 ? 10.453 -4.41 -11.93 1 76.62 106 GLY B O 1
ATOM 1728 N N . GLU B 1 107 ? 10.188 -2.23 -12.172 1 76.38 107 GLU B N 1
ATOM 1729 C CA . GLU B 1 107 ? 9.422 -2.373 -13.406 1 76.38 107 GLU B CA 1
ATOM 1730 C C . GLU B 1 107 ? 10.266 -3.004 -14.508 1 76.38 107 GLU B C 1
ATOM 1732 O O . GLU B 1 107 ? 9.75 -3.744 -15.344 1 76.38 107 GLU B O 1
ATOM 1737 N N . GLY B 1 108 ? 11.508 -2.547 -14.492 1 72.69 108 GLY B N 1
ATOM 1738 C CA . GLY B 1 108 ? 12.406 -3.129 -15.477 1 72.69 108 GLY B CA 1
ATOM 1739 C C . GLY B 1 108 ? 12.555 -4.633 -15.328 1 72.69 108 GLY B C 1
ATOM 1740 O O . GLY B 1 108 ? 12.695 -5.348 -16.328 1 72.69 108 GLY B O 1
ATOM 1741 N N . LEU B 1 109 ? 12.469 -5.016 -14.164 1 66.19 109 LEU B N 1
ATOM 1742 C CA . LEU B 1 109 ? 12.609 -6.441 -13.883 1 66.19 109 LEU B CA 1
ATOM 1743 C C . LEU B 1 109 ? 11.391 -7.219 -14.375 1 66.19 109 LEU B C 1
ATOM 1745 O O . LEU B 1 109 ? 11.531 -8.32 -14.906 1 66.19 109 LEU B O 1
ATOM 1749 N N . MET B 1 110 ? 10.266 -6.531 -14.328 1 68.94 110 MET B N 1
ATOM 1750 C CA . MET B 1 110 ? 9.023 -7.184 -14.734 1 68.94 110 MET B CA 1
ATOM 1751 C C . MET B 1 110 ? 8.938 -7.293 -16.25 1 68.94 110 MET B C 1
ATOM 1753 O O . MET B 1 110 ? 8.266 -8.188 -16.781 1 68.94 110 MET B O 1
ATOM 1757 N N . ALA B 1 111 ? 9.578 -6.305 -16.828 1 65.81 111 ALA B N 1
ATOM 1758 C CA . ALA B 1 111 ? 9.625 -6.32 -18.281 1 65.81 111 ALA B CA 1
ATOM 1759 C C . ALA B 1 111 ? 10.25 -7.609 -18.797 1 65.81 111 ALA B C 1
ATOM 1761 O O . ALA B 1 111 ? 9.969 -8.039 -19.922 1 65.81 111 ALA B O 1
ATOM 1762 N N . LYS B 1 112 ? 11.102 -8.172 -18.047 1 59.22 112 LYS B N 1
ATOM 1763 C CA . LYS B 1 112 ? 11.797 -9.375 -18.484 1 59.22 112 LYS B CA 1
ATOM 1764 C C . LYS B 1 112 ? 10.977 -10.625 -18.188 1 59.22 112 LYS B C 1
ATOM 1766 O O . LYS B 1 112 ? 11.336 -11.727 -18.609 1 59.22 112 LYS B O 1
ATOM 1771 N N . LEU B 1 113 ? 9.875 -10.344 -17.562 1 56.03 113 LEU B N 1
ATOM 1772 C CA . LEU B 1 113 ? 8.93 -11.445 -17.391 1 56.03 113 LEU B CA 1
ATOM 1773 C C . LEU B 1 113 ? 8.102 -11.648 -18.641 1 56.03 113 LEU B C 1
ATOM 1775 O O . LEU B 1 113 ? 7.824 -10.695 -19.375 1 56.03 113 LEU B O 1
#

Organism: NCBI:txid1187080

Secondary structure (DSSP, 8-state):
---EEEEEEEEEEETTEEEE-HHHHHHHHHHHHHS-HHHHHHHTT--HHHHHHHHHHHHHSSSS-SEEEE--STT--EEEE-HHHHHHHHHHHHHHHHHHHHHHHHTHHHHT-/---EEEEEEEEEEETTEEEESHHHHHHHHHHHHHS-HHHHHHHTT--HHHHHHHHHHHHHHSSS-SEEEE--STT--EEEE-HHHHHHHHHHHHHHHHHHHHHHHHHHHHHT-

InterPro domains:
  IPR036388 Winged helix-like DNA-binding domain superfamily [G3DSA:1.10.10.10] (2-111)
  IPR036390 Winged helix DNA-binding domain superfamily [SSF46785] (6-103)
  IPR051815 Molybdate-responsive transcriptional regulator [PTHR30432] (3-100)

Radius of gyration: 22.27 Å; Cα contacts (8 Å, |Δi|>4): 323; chains: 2; bounding box: 32×80×50 Å

Foldseek 3Di:
DDDDAFDDWDFDDDPNHTQGTDVLLQQQVCCAVVQDLCVSCVVVVHDSVVSVVNQVSQCVPDPHHQKDWAQDDPVGITIHGDPVNVVVSVVVVVVVVVVVVVRVVVCVVVVVD/DDDDAFDDWDFDDDPNHTQGTDVLLQQQVCCAVVQDLCVSCVVVVHDSVVSVVNQVSQCVPDPHHQKDWAQDDPVGITIHGDPVNVVVSVVVVVVVVVVVVVRVVVVVVVVVD

Sequence (226 aa):
MANKTLKIKCWIEVDESRFFGPGRAELLELIDTQGSVSKASKTMGMSYKKAWDMVTDLNTRSPEPFVLLQKGGSKGGSAELTEFGRKFLKQFQELERKLRIIAKEGEGLMAKLMANKTLKIKCWIEVDESRFFGPGRAELLELIDTQGSVSKASKTMGMSYKKAWDMVTDLNTRSPEPFVLLQKGGSKGGSAELTEFGRKFLKQFQELERKLRIIAKEGEGLMAKL

Solvent-accessible surface area (backbone atoms only — not comparable to full-atom values): 12266 Å² total; per-residue (Å²): 128,84,50,68,46,65,44,74,49,57,35,32,23,49,71,87,32,85,72,43,34,65,67,56,47,50,46,51,51,34,19,56,76,67,34,18,59,60,59,30,15,54,76,69,70,49,51,53,65,57,44,48,50,52,52,49,49,48,29,68,76,38,99,55,44,30,60,47,75,41,81,37,72,96,81,48,57,42,27,40,56,30,75,62,28,49,53,48,47,51,51,51,51,50,48,52,51,53,50,49,54,53,40,60,63,47,42,60,62,52,73,75,80,127,83,51,73,47,63,44,75,49,58,35,33,24,50,68,86,33,84,71,45,35,67,66,57,46,50,47,52,53,34,20,57,75,66,34,18,59,61,59,30,14,54,75,69,71,49,52,52,65,57,44,49,50,52,52,51,48,49,30,68,75,31,82,56,44,32,59,47,76,41,82,37,70,96,83,47,57,42,27,39,57,30,74,60,28,48,53,52,46,51,52,52,52,52,48,52,51,54,51,50,54,53,40,54,59,47,43,59,59,52,64,74,99